Protein AF-A0A9R1W619-F1 (afdb_monomer)

Sequence (191 aa):
MYRKKDSLFPQYIILECGSIHVDGKGAHNSTSDQTTNRDELKAYLGVNKIIWLPRGLFEAFIVLSNSIDVNGRNFEIIKLHIPGPILYMIDEEASRFIQVGETKPRLPGTRLVASYVNFYIVNGGISAPQFGDPKWDDEAVCVLSQAFPYPQHLGLITSKSGRDRTTPILDFHVSLPVFDELAEFCSPVTK

Mean predicted aligned error: 12.34 Å

Solvent-accessible surface area (bac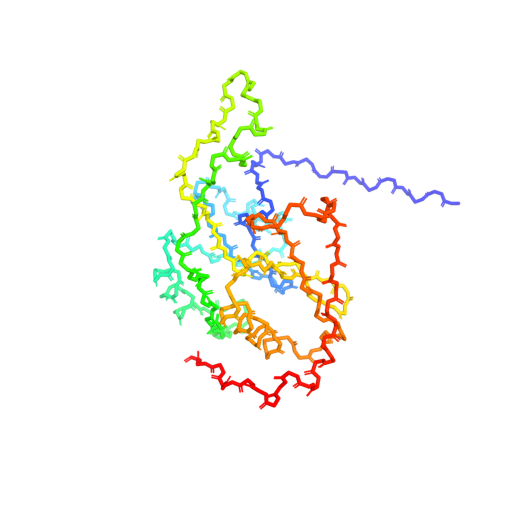kbone atoms only — not comparable to full-atom values): 12299 Å² total; per-residue (Å²): 135,83,77,75,80,78,80,80,80,88,75,91,73,92,80,59,76,90,45,53,48,69,73,88,79,25,33,33,46,33,64,62,73,89,81,60,63,65,68,60,52,25,64,72,72,65,30,84,42,77,47,76,42,56,90,54,71,67,54,29,49,52,53,46,70,74,36,60,52,82,85,71,43,71,62,83,65,81,76,76,75,63,59,66,72,88,47,55,38,45,62,80,60,26,71,70,59,79,87,56,89,90,58,85,78,66,52,56,71,40,75,52,92,69,54,55,83,72,46,46,82,48,95,50,24,38,39,30,57,38,77,88,37,70,72,50,42,53,47,49,53,41,51,52,46,68,76,46,77,77,46,77,39,51,33,42,39,54,61,83,72,77,89,74,96,83,68,68,94,83,61,73,63,60,60,68,66,56,65,79,69,50,62,80,75,43,76,81,80,72,114

Structure (mmCIF, N/CA/C/O backbone):
data_AF-A0A9R1W619-F1
#
_entry.id   AF-A0A9R1W619-F1
#
loop_
_atom_site.group_PDB
_atom_site.id
_atom_site.type_symbol
_atom_site.label_atom_id
_atom_site.label_alt_id
_atom_site.label_comp_id
_atom_site.label_asym_id
_atom_site.label_entity_id
_atom_site.label_seq_id
_atom_site.pdbx_PDB_ins_code
_atom_site.Cartn_x
_atom_site.Cartn_y
_atom_site.Cartn_z
_atom_site.occupancy
_atom_site.B_iso_or_equiv
_atom_site.auth_seq_id
_atom_site.auth_comp_id
_atom_site.auth_asym_id
_atom_site.auth_atom_id
_atom_site.pdbx_PDB_model_num
ATOM 1 N N . MET A 1 1 ? -35.612 17.967 -10.001 1.00 36.31 1 MET A N 1
ATOM 2 C CA . MET A 1 1 ? -34.977 18.371 -8.727 1.00 36.31 1 MET A CA 1
ATOM 3 C C . MET A 1 1 ? -33.470 18.249 -8.887 1.00 36.31 1 MET A C 1
ATOM 5 O O . MET A 1 1 ? -32.963 17.138 -8.891 1.00 36.31 1 MET A O 1
ATOM 9 N N . TYR A 1 2 ? -32.763 19.360 -9.097 1.00 37.78 2 TYR A N 1
ATOM 10 C CA . TYR A 1 2 ? -31.298 19.366 -9.090 1.00 37.78 2 TYR A CA 1
ATOM 11 C C . TYR A 1 2 ? -30.823 19.313 -7.637 1.00 37.78 2 TYR A C 1
ATOM 13 O O . TYR A 1 2 ? -31.205 20.162 -6.830 1.00 37.78 2 TYR A O 1
ATOM 21 N N . ARG A 1 3 ? -30.037 18.288 -7.292 1.00 43.31 3 ARG A N 1
ATOM 22 C CA . ARG A 1 3 ? -29.391 18.165 -5.982 1.00 43.31 3 ARG A CA 1
ATOM 23 C C . ARG A 1 3 ? -28.455 19.372 -5.827 1.00 43.31 3 ARG A C 1
ATOM 25 O O . ARG A 1 3 ? -27.664 19.654 -6.725 1.00 43.31 3 ARG A O 1
ATOM 32 N N . LYS A 1 4 ? -28.630 20.133 -4.744 1.00 47.75 4 LYS A N 1
ATOM 33 C CA . LYS A 1 4 ? -27.801 21.293 -4.382 1.00 47.75 4 LYS A CA 1
ATOM 34 C C . LYS A 1 4 ? -26.331 20.863 -4.488 1.00 47.75 4 LYS A C 1
ATOM 36 O O . LYS A 1 4 ? -25.983 19.829 -3.933 1.00 47.75 4 LYS A O 1
ATOM 41 N N . LYS A 1 5 ? -25.518 21.603 -5.247 1.00 49.62 5 LYS A N 1
ATOM 42 C CA . LYS A 1 5 ? -24.074 21.362 -5.389 1.00 49.62 5 LYS A CA 1
ATOM 43 C C . LYS A 1 5 ? -23.484 21.317 -3.977 1.00 49.62 5 LYS A C 1
ATOM 45 O O . LYS A 1 5 ? -23.609 22.312 -3.261 1.00 49.62 5 LYS A O 1
ATOM 50 N N . ASP A 1 6 ? -22.944 20.171 -3.573 1.00 55.34 6 ASP A N 1
ATOM 51 C CA . ASP A 1 6 ? -22.324 20.012 -2.262 1.00 55.34 6 ASP A CA 1
ATOM 52 C C . ASP A 1 6 ? -21.267 21.110 -2.078 1.00 55.34 6 ASP A C 1
ATOM 54 O O . ASP A 1 6 ? -20.495 21.422 -2.991 1.00 55.34 6 ASP A O 1
ATOM 58 N N . SER A 1 7 ? -21.299 21.772 -0.923 1.00 60.06 7 SER A N 1
ATOM 59 C CA . SER A 1 7 ? -20.328 22.795 -0.552 1.00 60.06 7 SER A CA 1
ATOM 60 C C . SER A 1 7 ? -18.934 22.174 -0.542 1.00 60.06 7 SER A C 1
ATOM 62 O O . SER A 1 7 ? -18.673 21.274 0.253 1.00 60.06 7 SER A O 1
ATOM 64 N N . LEU A 1 8 ? -18.041 22.655 -1.408 1.00 67.62 8 LEU A N 1
ATOM 65 C CA . LEU A 1 8 ? -16.618 22.353 -1.296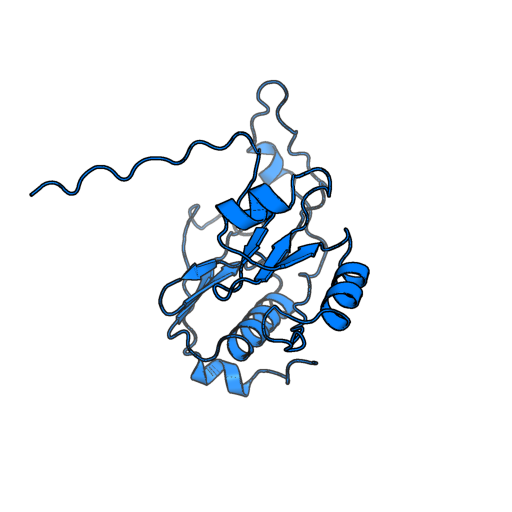 1.00 67.62 8 LEU A CA 1
ATOM 66 C C . LEU A 1 8 ? -16.132 22.896 0.049 1.00 67.62 8 LEU A C 1
ATOM 68 O O . LEU A 1 8 ? -16.303 24.082 0.335 1.00 67.62 8 LEU A O 1
ATOM 72 N N . PHE A 1 9 ? -15.552 22.034 0.875 1.00 70.12 9 PHE A N 1
ATOM 73 C CA . PHE A 1 9 ? -14.865 22.464 2.084 1.00 70.12 9 PHE A CA 1
ATOM 74 C C . PHE A 1 9 ? -13.504 23.026 1.652 1.00 70.12 9 PHE A C 1
ATOM 76 O O . PHE A 1 9 ? -12.775 22.308 0.974 1.00 70.12 9 PHE A O 1
ATOM 83 N N . PRO A 1 10 ? -13.157 24.286 1.953 1.00 66.25 10 PRO A N 1
ATOM 84 C CA . PRO A 1 10 ? -11.815 24.797 1.699 1.00 66.25 10 PRO A CA 1
ATOM 85 C C . PRO A 1 10 ? -10.833 24.258 2.751 1.00 66.25 10 PRO A C 1
ATOM 87 O O . PRO A 1 10 ? -11.149 24.255 3.941 1.00 66.25 10 PRO A O 1
ATOM 90 N N . GLN A 1 11 ? -9.638 23.835 2.327 1.00 62.72 11 GLN A N 1
ATOM 91 C CA . GLN A 1 11 ? -8.525 23.483 3.219 1.00 62.72 11 GLN A CA 1
ATOM 92 C C . GLN A 1 11 ? -7.283 24.301 2.872 1.00 62.72 11 GLN A C 1
ATOM 94 O O . GLN A 1 11 ? -6.997 24.547 1.702 1.00 62.72 11 GLN A O 1
ATOM 99 N N . TYR A 1 12 ? -6.525 24.673 3.904 1.00 69.25 12 TYR A N 1
ATOM 100 C CA . TYR A 1 12 ? -5.218 25.325 3.771 1.00 69.25 12 TYR A CA 1
ATOM 101 C C . TYR A 1 12 ? -4.046 24.343 3.932 1.00 69.25 12 TYR A C 1
ATOM 103 O O . TYR A 1 12 ? -2.893 24.720 3.727 1.00 69.25 12 TYR A O 1
ATOM 111 N N . ILE A 1 13 ? -4.332 23.080 4.272 1.00 66.44 13 ILE A N 1
ATOM 112 C CA . ILE A 1 13 ? -3.330 22.018 4.365 1.00 66.44 13 ILE A CA 1
ATOM 113 C C . ILE A 1 13 ? -3.110 21.412 2.977 1.00 66.44 13 ILE A C 1
ATOM 115 O O . ILE A 1 13 ? -4.052 20.953 2.334 1.00 66.44 13 ILE A O 1
ATOM 119 N N . ILE A 1 14 ? -1.851 21.361 2.541 1.00 67.62 14 ILE A N 1
ATOM 120 C CA . ILE A 1 14 ? -1.447 20.583 1.367 1.00 67.62 14 ILE A CA 1
ATOM 121 C C . ILE A 1 14 ? -1.408 19.104 1.774 1.00 67.62 14 ILE A C 1
ATOM 123 O O . ILE A 1 14 ? -0.589 18.711 2.606 1.00 67.62 14 ILE A O 1
ATOM 127 N N . LEU A 1 15 ? -2.299 18.292 1.205 1.00 62.94 15 LEU A N 1
ATOM 128 C CA . LEU A 1 15 ? -2.386 16.848 1.434 1.00 62.94 15 LEU A CA 1
ATOM 129 C C . LEU A 1 15 ? -2.602 16.127 0.107 1.00 62.94 15 LEU A C 1
ATOM 131 O O . LEU A 1 15 ? -3.398 16.564 -0.718 1.00 62.94 15 LEU A O 1
ATOM 135 N N . GLU A 1 16 ? -1.931 14.990 -0.054 1.00 69.81 16 GLU A N 1
ATOM 136 C CA . GLU A 1 16 ? -2.079 14.101 -1.205 1.00 69.81 16 GLU A CA 1
ATOM 137 C C . GLU A 1 16 ? -2.738 12.800 -0.748 1.00 69.81 16 GLU A C 1
ATOM 139 O O . GLU A 1 16 ? -2.364 12.240 0.282 1.00 69.81 16 GLU A O 1
ATOM 144 N N . CYS A 1 17 ? -3.682 12.263 -1.522 1.00 60.50 17 CYS A N 1
ATOM 145 C CA . CYS A 1 17 ? -4.391 11.033 -1.143 1.00 60.50 17 CYS A CA 1
ATOM 146 C C . CYS A 1 17 ? -3.449 9.832 -0.935 1.00 60.50 17 CYS A C 1
ATOM 148 O O . CYS A 1 17 ? -3.774 8.923 -0.181 1.00 60.50 17 CYS A O 1
ATOM 150 N N . GLY A 1 18 ? -2.273 9.829 -1.573 1.00 67.00 18 GLY A N 1
ATOM 151 C CA . GLY A 1 18 ? -1.279 8.760 -1.443 1.00 67.00 18 GLY A CA 1
ATOM 152 C C . GLY A 1 18 ? -0.477 8.763 -0.135 1.00 67.00 18 GLY A C 1
ATOM 153 O O . GLY A 1 18 ? 0.223 7.790 0.130 1.00 67.00 18 GLY A O 1
ATOM 154 N N . SER A 1 19 ? -0.545 9.821 0.684 1.00 69.38 19 SER A N 1
ATOM 155 C CA . SER A 1 19 ? 0.168 9.888 1.972 1.00 69.38 19 SER A CA 1
ATOM 156 C C . SER A 1 19 ? -0.687 9.463 3.171 1.00 69.38 19 SER A C 1
ATOM 158 O O . SER A 1 19 ? -0.188 9.451 4.300 1.00 69.38 19 SER A O 1
ATOM 160 N N . ILE A 1 20 ? -1.958 9.112 2.932 1.00 76.31 20 ILE A N 1
ATOM 161 C CA . ILE A 1 20 ? -2.983 8.876 3.950 1.00 76.31 20 ILE A CA 1
ATOM 162 C C . ILE A 1 20 ? -3.734 7.570 3.662 1.00 76.31 20 ILE A C 1
ATOM 164 O O . ILE A 1 20 ? -4.205 7.339 2.555 1.00 76.31 20 ILE A O 1
ATOM 168 N N . HIS A 1 21 ? -3.931 6.748 4.695 1.00 82.81 21 HIS A N 1
ATOM 169 C CA . HIS A 1 21 ? -4.892 5.642 4.679 1.00 82.81 21 HIS A CA 1
ATOM 170 C C . HIS A 1 21 ? -5.841 5.728 5.883 1.00 82.81 21 HIS A C 1
ATOM 172 O O . HIS A 1 21 ? -5.410 6.083 6.983 1.00 82.81 21 HIS A O 1
ATOM 178 N N . VAL A 1 22 ? -7.125 5.414 5.692 1.00 81.00 22 VAL A N 1
ATOM 179 C CA . VAL A 1 22 ? -8.157 5.430 6.745 1.00 81.00 22 VAL A CA 1
ATOM 180 C C . VAL A 1 22 ? -8.901 4.101 6.787 1.00 81.00 22 VAL A C 1
ATOM 182 O O . VAL A 1 22 ? -9.194 3.518 5.748 1.00 81.00 22 VAL A O 1
ATOM 185 N N . ASP A 1 23 ? -9.237 3.638 7.989 1.00 81.38 23 ASP A N 1
ATOM 186 C CA . ASP A 1 23 ? -9.934 2.361 8.200 1.00 81.38 23 ASP A CA 1
ATOM 187 C C . ASP A 1 23 ? -11.472 2.464 8.109 1.00 81.38 23 ASP A C 1
ATOM 189 O O . ASP A 1 23 ? -12.178 1.465 8.256 1.00 81.38 23 ASP A O 1
ATOM 193 N N . GLY A 1 24 ? -12.003 3.680 7.931 1.00 75.88 24 GLY A N 1
ATOM 194 C CA . GLY A 1 24 ? -13.443 3.966 7.929 1.00 75.88 24 GLY A CA 1
ATOM 195 C C . GLY A 1 24 ? -14.130 3.827 9.296 1.00 75.88 24 GLY A C 1
ATOM 196 O O . GLY A 1 24 ? -15.350 3.946 9.379 1.00 75.88 24 GLY A O 1
ATOM 197 N N . LYS A 1 25 ? -13.374 3.581 10.373 1.00 72.00 25 LYS A N 1
ATOM 198 C CA . LYS A 1 25 ? -13.852 3.440 11.761 1.00 72.00 25 LYS A CA 1
ATOM 199 C C . LYS A 1 25 ? -13.242 4.474 12.708 1.00 72.00 25 LYS A C 1
ATOM 201 O O . LYS A 1 25 ? -13.530 4.454 13.902 1.00 72.00 25 LYS A O 1
ATOM 206 N N . GLY A 1 26 ? -12.434 5.391 12.180 1.00 59.81 26 GLY A N 1
ATOM 207 C CA . GLY A 1 26 ? -11.876 6.526 12.907 1.00 59.81 26 GLY A CA 1
ATOM 208 C C . GLY A 1 26 ? -10.380 6.415 13.209 1.00 59.81 26 GLY A C 1
ATOM 209 O O . GLY A 1 26 ? -9.878 7.248 13.971 1.00 59.81 26 GLY A O 1
ATOM 210 N N . ALA A 1 27 ? -9.673 5.430 12.642 1.00 57.75 27 ALA A N 1
ATOM 211 C CA . ALA A 1 27 ? -8.219 5.328 12.690 1.00 57.75 27 ALA A CA 1
ATOM 212 C C . ALA A 1 27 ? -7.581 5.659 11.333 1.00 57.75 27 ALA A C 1
ATOM 214 O O . ALA A 1 27 ? -8.108 5.360 10.259 1.00 57.75 27 ALA A O 1
ATOM 215 N N . HIS A 1 28 ? -6.414 6.290 11.408 1.00 64.56 28 HIS A N 1
ATOM 216 C CA . HIS A 1 28 ? -5.699 6.835 10.266 1.00 64.56 28 HIS A CA 1
ATOM 217 C C . HIS A 1 28 ? -4.207 6.488 10.340 1.00 64.56 28 HIS A C 1
ATOM 219 O O . HIS A 1 28 ? -3.599 6.675 11.391 1.00 64.56 28 HIS A O 1
ATOM 225 N N . ASN A 1 29 ? -3.620 6.041 9.227 1.00 59.25 29 ASN A N 1
ATOM 226 C CA . ASN A 1 29 ? -2.177 5.873 9.054 1.00 59.25 29 ASN A CA 1
ATOM 227 C C . ASN A 1 29 ? -1.649 6.963 8.107 1.00 59.25 29 ASN A C 1
ATOM 229 O O . ASN A 1 29 ? -2.170 7.102 6.998 1.00 59.25 29 ASN A O 1
ATOM 233 N N . SER A 1 30 ? -0.622 7.713 8.520 1.00 61.53 30 SER A N 1
ATOM 234 C CA . SER A 1 30 ? 0.030 8.737 7.685 1.00 61.53 30 SER A CA 1
ATOM 235 C C . SER A 1 30 ? 1.546 8.594 7.682 1.00 61.53 30 SER A C 1
ATOM 237 O O . SER A 1 30 ? 2.150 8.313 8.720 1.00 61.53 30 SER A O 1
ATOM 239 N N . THR A 1 31 ? 2.153 8.842 6.522 1.00 56.66 31 THR A N 1
ATOM 240 C CA . THR A 1 31 ? 3.606 9.012 6.351 1.00 56.66 31 THR A CA 1
ATOM 241 C C . THR A 1 31 ? 4.001 10.480 6.148 1.00 56.66 31 THR A C 1
ATOM 243 O O . THR A 1 31 ? 5.158 10.750 5.824 1.00 56.66 31 THR A O 1
ATOM 246 N N . SER A 1 32 ? 3.059 11.429 6.245 1.00 55.84 32 SER A N 1
ATOM 247 C CA . SER A 1 32 ? 3.357 12.854 6.056 1.00 55.84 32 SER A CA 1
ATOM 248 C C . SER A 1 32 ? 4.226 13.401 7.193 1.00 55.84 32 SER A C 1
ATOM 250 O O . SER A 1 32 ? 4.285 12.829 8.284 1.00 55.84 32 SER A O 1
ATOM 252 N N . ASP A 1 33 ? 4.931 14.505 6.936 1.00 52.00 33 ASP A N 1
ATOM 253 C CA . ASP A 1 33 ? 5.725 15.167 7.969 1.00 52.00 33 ASP A CA 1
ATOM 254 C C . ASP A 1 33 ? 4.841 15.519 9.174 1.00 52.00 33 ASP A C 1
ATOM 256 O O . ASP A 1 33 ? 3.706 15.980 9.036 1.00 52.00 33 ASP A O 1
ATOM 260 N N . GLN A 1 34 ? 5.384 15.328 10.379 1.00 53.28 34 GLN A N 1
ATOM 261 C CA . GLN A 1 34 ? 4.697 15.577 11.655 1.00 53.28 34 GLN A CA 1
ATOM 262 C C . GLN A 1 34 ? 4.348 17.063 11.892 1.00 53.28 34 GLN A C 1
ATOM 264 O O . GLN A 1 34 ? 3.879 17.423 12.970 1.00 53.28 34 GLN A O 1
ATOM 269 N N . THR A 1 35 ? 4.609 17.930 10.912 1.00 52.12 35 THR A N 1
ATOM 270 C CA . THR A 1 35 ? 4.364 19.375 10.934 1.00 52.12 35 THR A CA 1
ATOM 271 C C . THR A 1 35 ? 2.909 19.738 10.638 1.00 52.12 35 THR A C 1
ATOM 273 O O . THR A 1 35 ? 2.501 20.866 10.911 1.00 52.12 35 THR A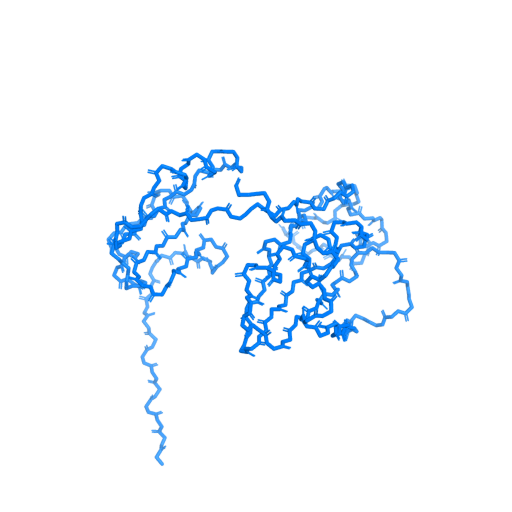 O 1
ATOM 276 N N . THR A 1 36 ? 2.102 18.808 10.116 1.00 65.06 36 THR A N 1
ATOM 277 C CA . THR A 1 36 ? 0.661 19.017 9.920 1.00 65.06 36 THR A CA 1
ATOM 278 C C . THR A 1 36 ? -0.069 19.106 11.265 1.00 65.06 36 THR A C 1
ATOM 280 O O . THR A 1 36 ? 0.127 18.268 12.148 1.00 65.06 36 THR A O 1
ATOM 283 N N . ASN A 1 37 ? -0.955 20.097 11.415 1.00 74.00 37 ASN A N 1
ATOM 284 C CA . ASN A 1 37 ? -1.790 20.245 12.605 1.00 74.00 37 ASN A CA 1
ATOM 285 C C . ASN A 1 37 ? -2.692 19.008 12.787 1.00 74.00 37 ASN A C 1
ATOM 287 O O . ASN A 1 37 ? -3.607 18.761 11.999 1.00 74.00 37 ASN A O 1
ATOM 291 N N . ARG A 1 38 ? -2.418 18.217 13.832 1.00 76.19 38 ARG A N 1
ATOM 292 C CA . ARG A 1 38 ? -3.106 16.943 14.091 1.00 76.19 38 ARG A CA 1
ATOM 293 C C . ARG A 1 38 ? -4.604 17.113 14.300 1.00 76.19 38 ARG A C 1
ATOM 295 O O . ARG A 1 38 ? -5.361 16.260 13.847 1.00 76.19 38 ARG A O 1
ATOM 302 N N . ASP A 1 39 ? -5.024 18.166 14.990 1.00 79.06 39 ASP A N 1
ATOM 303 C CA . ASP A 1 39 ? -6.430 18.345 15.357 1.00 79.06 39 ASP A CA 1
ATOM 304 C C . ASP A 1 39 ? -7.267 18.771 14.150 1.00 79.06 39 ASP A C 1
ATOM 306 O O . ASP A 1 39 ? -8.379 18.282 13.957 1.00 79.06 39 ASP A O 1
ATOM 310 N N . GLU A 1 40 ? -6.689 19.593 13.275 1.00 80.31 40 GLU A N 1
ATOM 311 C CA . GLU A 1 40 ? -7.309 19.980 12.008 1.00 80.31 40 GLU A CA 1
ATOM 312 C C . GLU A 1 40 ? -7.448 18.777 11.062 1.00 80.31 40 GLU A C 1
ATOM 314 O O . GLU A 1 40 ? -8.518 18.556 10.496 1.00 80.31 40 GLU A O 1
ATOM 319 N N . LEU A 1 41 ? -6.411 17.934 10.960 1.00 80.75 41 LEU A N 1
ATOM 320 C CA . LEU A 1 41 ? -6.456 16.718 10.141 1.00 80.75 41 LEU A CA 1
ATOM 321 C C . LEU A 1 41 ? -7.492 15.708 10.657 1.00 80.75 41 LEU A C 1
ATOM 323 O O . LEU A 1 41 ? -8.222 15.107 9.869 1.00 80.75 41 LEU A O 1
ATOM 327 N N . LYS A 1 42 ? -7.594 15.547 11.981 1.00 82.81 42 LYS A N 1
ATOM 328 C CA . LYS A 1 42 ? -8.624 14.713 12.615 1.00 82.81 42 LYS A CA 1
ATOM 329 C C . LYS A 1 42 ? -10.030 15.205 12.304 1.00 82.81 42 LYS A C 1
ATOM 331 O O . LYS A 1 42 ? -10.871 14.404 11.906 1.00 82.81 42 LYS A O 1
ATOM 336 N N . ALA A 1 43 ? -10.269 16.506 12.467 1.00 83.50 43 ALA A N 1
ATOM 337 C CA . ALA A 1 43 ? -11.562 17.115 12.184 1.00 83.50 43 ALA A CA 1
ATOM 338 C C . ALA A 1 43 ? -11.941 16.964 10.706 1.00 83.50 43 ALA A C 1
ATOM 340 O O . ALA A 1 43 ? -13.084 16.634 10.400 1.00 83.50 43 ALA A O 1
ATOM 341 N N . TYR A 1 44 ? -10.976 17.147 9.802 1.00 82.06 44 TYR A N 1
ATOM 342 C CA . TYR A 1 44 ? -11.215 17.053 8.369 1.00 82.06 44 TYR A CA 1
ATOM 343 C C . TYR A 1 44 ? -11.520 15.626 7.898 1.00 82.06 44 TYR A C 1
ATOM 345 O O . TYR A 1 44 ? -12.465 15.412 7.143 1.00 82.06 44 TYR A O 1
ATOM 353 N N . LEU A 1 45 ? -10.750 14.640 8.366 1.00 82.88 45 LEU A N 1
ATOM 354 C CA . LEU A 1 45 ? -10.942 13.233 7.997 1.00 82.88 45 LEU A CA 1
ATOM 355 C C . LEU A 1 45 ? -12.033 12.532 8.826 1.00 82.88 45 LEU A C 1
ATOM 357 O O . LEU A 1 45 ? -12.390 11.396 8.520 1.00 82.88 45 LEU A O 1
ATOM 361 N N . GLY A 1 46 ? -12.537 13.171 9.886 1.00 84.44 46 GLY A N 1
ATOM 362 C CA . GLY A 1 46 ? -13.487 12.564 10.821 1.00 84.44 46 GLY A CA 1
ATOM 363 C C . GLY A 1 46 ? -12.886 11.404 11.621 1.00 84.44 46 GLY A C 1
ATOM 364 O O . GLY A 1 46 ? -13.570 10.419 11.892 1.00 84.44 46 GLY A O 1
ATOM 365 N N . VAL A 1 47 ? -11.599 11.488 11.974 1.00 84.69 47 VAL A N 1
ATOM 366 C CA . VAL A 1 47 ? -10.862 10.419 12.670 1.00 84.69 47 VAL A CA 1
ATOM 367 C C . VAL A 1 47 ? -10.472 10.836 14.084 1.00 84.69 47 VAL A C 1
ATOM 369 O O . VAL A 1 47 ? -10.102 11.976 14.343 1.00 84.69 47 VAL A O 1
ATOM 372 N N . ASN A 1 48 ? -10.495 9.887 15.018 1.00 83.88 48 ASN A N 1
ATOM 373 C CA . ASN A 1 48 ? -10.193 10.147 16.429 1.00 83.88 48 ASN A CA 1
ATOM 374 C C . ASN A 1 48 ? -8.709 9.924 16.751 1.00 83.88 48 ASN A C 1
ATOM 376 O O . ASN A 1 48 ? -8.149 10.547 17.665 1.00 83.88 48 ASN A O 1
ATOM 380 N N . LYS A 1 49 ? -8.042 9.058 15.979 1.00 83.81 49 LYS A N 1
ATOM 381 C CA . LYS A 1 49 ? -6.650 8.662 16.198 1.00 83.81 49 LYS A CA 1
ATOM 382 C C . LYS A 1 49 ? -5.870 8.628 14.893 1.00 83.81 49 LYS A C 1
ATOM 384 O O . LYS A 1 49 ? -6.356 8.144 13.877 1.00 83.81 49 LYS A O 1
ATOM 389 N N . ILE A 1 50 ? -4.633 9.109 14.971 1.00 84.75 50 ILE A N 1
ATOM 390 C CA . ILE A 1 50 ? -3.666 9.077 13.877 1.00 84.75 50 ILE A CA 1
ATOM 391 C C . ILE A 1 50 ? -2.438 8.305 14.354 1.00 84.75 50 ILE A C 1
ATOM 393 O O . ILE A 1 50 ? -1.874 8.632 15.403 1.00 84.75 50 ILE A O 1
ATOM 397 N N . ILE A 1 51 ? -2.039 7.301 13.584 1.00 85.69 51 ILE A N 1
ATOM 398 C CA . ILE A 1 51 ? -0.808 6.534 13.730 1.00 85.69 51 ILE A CA 1
ATOM 399 C C . ILE A 1 51 ? 0.165 7.053 12.675 1.00 85.69 51 ILE A C 1
ATOM 401 O O . ILE A 1 51 ? -0.100 7.017 11.474 1.00 85.69 51 ILE A O 1
ATOM 405 N N . TRP A 1 52 ? 1.289 7.578 13.143 1.00 85.06 52 TRP A N 1
ATOM 406 C CA . TRP A 1 52 ? 2.316 8.157 12.287 1.00 85.06 52 TRP A CA 1
ATOM 407 C C . TRP A 1 52 ? 3.365 7.104 11.992 1.00 85.06 52 TRP A C 1
ATOM 409 O O . TRP A 1 52 ? 4.028 6.621 12.911 1.00 85.06 52 TRP A O 1
ATOM 419 N N . LEU A 1 53 ? 3.501 6.745 10.720 1.00 83.50 53 LEU A N 1
ATOM 420 C CA . LEU A 1 53 ? 4.480 5.762 10.300 1.00 83.50 53 LEU A CA 1
ATOM 421 C C . LEU A 1 53 ? 5.821 6.453 10.028 1.00 83.50 53 LEU A C 1
ATOM 423 O O . LEU A 1 53 ? 5.871 7.430 9.277 1.00 83.50 53 LEU A O 1
ATOM 427 N N . PRO A 1 54 ? 6.917 5.965 10.629 1.00 81.62 54 PRO A N 1
ATOM 428 C CA . PRO A 1 54 ? 8.251 6.420 10.281 1.00 81.62 54 PRO A CA 1
ATOM 429 C C . PRO A 1 54 ? 8.587 6.020 8.840 1.00 81.62 54 PRO A C 1
ATOM 431 O O . PRO A 1 54 ? 7.974 5.131 8.246 1.00 81.62 54 PRO A O 1
ATOM 434 N N . ARG A 1 55 ? 9.604 6.674 8.274 1.00 78.62 55 ARG A N 1
ATOM 435 C CA . ARG A 1 55 ? 10.169 6.245 6.992 1.00 78.62 55 ARG A CA 1
ATOM 436 C C . ARG A 1 55 ? 10.909 4.924 7.194 1.00 78.62 55 ARG A C 1
ATOM 438 O O . ARG A 1 55 ? 11.759 4.849 8.073 1.00 78.62 55 ARG A O 1
ATOM 445 N N . GLY A 1 56 ? 10.621 3.945 6.340 1.00 75.69 56 GLY A N 1
ATOM 446 C CA . GLY A 1 56 ? 11.234 2.616 6.388 1.00 75.69 56 GLY A CA 1
ATOM 447 C C . GLY A 1 56 ? 10.229 1.524 6.755 1.00 75.69 56 GLY A C 1
ATOM 448 O O . GLY A 1 56 ? 9.338 1.718 7.578 1.00 75.69 56 GLY A O 1
ATOM 449 N N . LEU A 1 57 ? 10.345 0.369 6.095 1.00 77.50 57 LEU A N 1
ATOM 450 C CA . LEU A 1 57 ? 9.406 -0.746 6.272 1.00 77.50 57 LEU A CA 1
ATOM 451 C C . LEU A 1 57 ? 9.541 -1.409 7.645 1.00 77.50 57 LEU A C 1
ATOM 453 O O . LEU A 1 57 ? 8.542 -1.819 8.228 1.00 77.50 57 LEU A O 1
ATOM 457 N N . PHE A 1 58 ? 10.765 -1.508 8.162 1.00 81.44 58 PHE A N 1
ATOM 458 C CA . PHE A 1 58 ? 11.034 -2.165 9.437 1.00 81.44 58 PHE A CA 1
ATOM 459 C C . PHE A 1 58 ? 10.512 -1.335 10.614 1.00 81.44 58 PHE A C 1
ATOM 461 O O . PHE A 1 58 ? 9.833 -1.842 11.502 1.00 81.44 58 PHE A O 1
ATOM 468 N N . GLU A 1 59 ? 10.759 -0.033 10.585 1.00 84.25 59 GLU A N 1
ATOM 469 C CA . GLU A 1 59 ? 10.284 0.906 11.589 1.00 84.25 59 GLU A CA 1
ATOM 470 C C . GLU A 1 59 ? 8.756 1.019 11.545 1.00 84.25 59 GLU A C 1
ATOM 472 O O . GLU A 1 59 ? 8.108 1.021 12.593 1.00 84.25 59 GLU A O 1
ATOM 477 N N . ALA A 1 60 ? 8.161 1.044 10.345 1.00 83.69 60 ALA A N 1
ATOM 478 C CA . ALA A 1 60 ? 6.710 1.004 10.187 1.00 83.69 60 ALA A CA 1
ATOM 479 C C . ALA A 1 60 ? 6.112 -0.287 10.768 1.00 83.69 60 ALA A C 1
ATOM 481 O O . ALA A 1 60 ? 5.109 -0.224 11.479 1.00 83.69 60 ALA A O 1
ATOM 482 N N . PHE A 1 61 ? 6.753 -1.438 10.539 1.00 86.62 61 PHE A N 1
ATOM 483 C CA . PHE A 1 61 ? 6.344 -2.712 11.129 1.00 86.62 61 PHE A CA 1
ATOM 484 C C . PHE A 1 61 ? 6.361 -2.662 12.662 1.00 86.62 61 PHE A C 1
ATOM 486 O O . PHE A 1 61 ? 5.387 -3.071 13.294 1.00 86.62 61 PHE A O 1
ATOM 493 N N . ILE A 1 62 ? 7.419 -2.115 13.269 1.00 88.12 62 ILE A N 1
ATOM 494 C CA . ILE A 1 62 ? 7.516 -1.958 14.729 1.00 88.12 62 ILE A CA 1
ATOM 495 C C . ILE A 1 62 ? 6.389 -1.071 15.258 1.00 88.12 62 ILE A C 1
ATOM 497 O O . ILE A 1 62 ? 5.739 -1.427 16.243 1.00 88.12 62 ILE A O 1
ATOM 501 N N . VAL A 1 63 ? 6.148 0.077 14.623 1.00 88.81 63 VAL A N 1
ATOM 502 C CA . VAL A 1 63 ? 5.101 1.006 15.063 1.00 88.81 63 VAL A CA 1
ATOM 503 C C . VAL A 1 63 ? 3.728 0.355 14.970 1.00 88.81 63 VAL A C 1
ATOM 505 O O . VAL A 1 63 ? 2.977 0.420 15.939 1.00 88.81 63 VAL A O 1
ATOM 508 N N . LEU A 1 64 ? 3.410 -0.313 13.859 1.00 88.25 64 LEU A N 1
ATOM 509 C CA . LEU A 1 64 ? 2.129 -1.001 13.691 1.00 88.25 64 LEU A CA 1
ATOM 510 C C . LEU A 1 64 ? 1.960 -2.154 14.686 1.00 88.25 64 LEU A C 1
ATOM 512 O O . LEU A 1 64 ? 0.897 -2.272 15.287 1.00 88.25 64 LEU A O 1
ATOM 516 N N . SER A 1 65 ? 3.012 -2.943 14.924 1.00 90.00 65 SER A N 1
ATOM 517 C CA . SER A 1 65 ? 2.967 -4.102 15.832 1.00 90.00 65 SER A CA 1
ATOM 518 C C . SER A 1 65 ? 2.705 -3.704 17.284 1.00 90.00 65 SER A C 1
ATOM 520 O O . SER A 1 65 ? 2.109 -4.465 18.038 1.00 90.00 65 SER A O 1
ATOM 522 N N . ASN A 1 66 ? 3.153 -2.509 17.679 1.00 91.31 66 ASN A N 1
ATOM 523 C CA . ASN A 1 66 ? 2.977 -1.974 19.031 1.00 91.31 66 ASN A CA 1
ATOM 524 C C . ASN A 1 66 ? 1.808 -0.983 19.139 1.00 91.31 66 ASN A C 1
ATOM 526 O O . ASN A 1 66 ? 1.590 -0.394 20.198 1.00 91.31 66 ASN A O 1
ATOM 530 N N . SER A 1 67 ? 1.071 -0.760 18.049 1.00 89.38 67 SER A N 1
ATOM 531 C CA . SER A 1 67 ? -0.064 0.156 18.027 1.00 89.38 67 SER A CA 1
ATOM 532 C C . SER A 1 67 ? -1.381 -0.591 18.197 1.00 89.38 67 SER A C 1
ATOM 534 O O . SER A 1 67 ? -1.558 -1.717 17.745 1.00 89.38 67 SER A O 1
ATOM 536 N N . ILE A 1 68 ? -2.342 0.101 18.798 1.00 89.00 68 ILE A N 1
ATOM 537 C CA . ILE A 1 68 ? -3.743 -0.322 18.870 1.00 89.00 68 ILE A CA 1
ATOM 538 C C . ILE A 1 68 ? -4.608 0.641 18.064 1.00 89.00 68 ILE A C 1
ATOM 540 O O . ILE A 1 68 ? -4.299 1.837 17.988 1.00 89.00 68 ILE A O 1
ATOM 544 N N . ASP A 1 69 ? -5.698 0.157 17.485 1.00 86.31 69 ASP A N 1
ATOM 545 C CA . ASP A 1 69 ? -6.669 1.006 16.798 1.00 86.31 69 ASP A CA 1
ATOM 546 C C . ASP A 1 69 ? -7.518 1.834 17.791 1.00 86.31 69 ASP A C 1
ATOM 548 O O . ASP A 1 69 ? -7.261 1.871 19.000 1.00 86.31 69 ASP A O 1
ATOM 552 N N . VAL A 1 70 ? -8.521 2.557 17.283 1.00 86.56 70 VAL A N 1
ATOM 553 C CA . VAL A 1 70 ? -9.456 3.334 18.121 1.00 86.56 70 VAL A CA 1
ATOM 554 C C . VAL A 1 70 ? -10.364 2.471 18.997 1.00 86.56 70 VAL A C 1
ATOM 556 O O . VAL A 1 70 ? -10.855 2.951 20.012 1.00 86.56 70 VAL A O 1
ATOM 559 N N . ASN A 1 71 ? -10.566 1.208 18.627 1.00 87.00 71 ASN A N 1
ATOM 560 C CA . ASN A 1 71 ? -11.413 0.249 19.328 1.00 87.00 71 ASN A CA 1
ATOM 561 C C . ASN A 1 71 ? -10.606 -0.657 20.277 1.00 87.00 71 ASN A C 1
ATOM 563 O O . ASN A 1 71 ? -11.154 -1.614 20.819 1.00 87.00 71 ASN A O 1
ATOM 567 N N . GLY A 1 72 ? -9.310 -0.386 20.467 1.00 88.62 72 GLY A N 1
ATOM 568 C CA . GLY A 1 72 ? -8.423 -1.168 21.330 1.00 88.62 72 GLY A CA 1
ATOM 569 C C . GLY A 1 72 ? -7.956 -2.502 20.736 1.00 88.62 72 GLY A C 1
ATOM 570 O O . GLY A 1 72 ? -7.456 -3.348 21.471 1.00 88.62 72 GLY A O 1
ATOM 571 N N . ARG A 1 73 ? -8.112 -2.717 19.426 1.00 88.75 73 ARG A N 1
ATOM 572 C CA . ARG A 1 73 ? -7.662 -3.927 18.722 1.00 88.75 73 ARG A CA 1
ATOM 573 C C . ARG A 1 73 ? -6.215 -3.766 18.257 1.00 88.75 73 ARG A C 1
ATOM 575 O O . ARG A 1 73 ? -5.821 -2.679 17.835 1.00 88.75 73 ARG A O 1
ATOM 582 N N . ASN A 1 74 ? -5.446 -4.852 18.286 1.00 89.12 74 ASN A N 1
ATOM 583 C CA . ASN A 1 74 ? -4.122 -4.900 17.659 1.00 89.12 74 ASN A CA 1
ATOM 584 C C . ASN A 1 74 ? -4.254 -4.984 16.133 1.00 89.12 74 ASN A C 1
ATOM 586 O O . ASN A 1 74 ? -5.236 -5.528 15.621 1.00 89.12 74 ASN A O 1
ATOM 590 N N . PHE A 1 75 ? -3.254 -4.474 15.414 1.00 86.38 75 PHE A N 1
ATOM 591 C CA . PHE A 1 75 ? -3.184 -4.622 13.963 1.00 86.38 75 PHE A CA 1
ATOM 592 C C . PHE A 1 75 ? -2.770 -6.043 13.579 1.00 86.38 75 PHE A C 1
ATOM 594 O O . PHE A 1 75 ? -1.774 -6.564 14.076 1.00 86.38 75 PHE A O 1
ATOM 601 N N . GLU A 1 76 ? -3.507 -6.645 12.648 1.00 87.12 76 GLU A N 1
ATOM 602 C CA . GLU A 1 76 ? -3.011 -7.786 11.881 1.00 87.12 76 GLU A CA 1
ATOM 603 C C . GLU A 1 76 ? -2.145 -7.246 10.741 1.00 87.12 76 GLU A C 1
ATOM 605 O O . GLU A 1 76 ? -2.613 -6.461 9.914 1.00 87.12 76 GLU A O 1
ATOM 610 N N . ILE A 1 77 ? -0.866 -7.622 10.725 1.00 88.06 77 ILE A N 1
ATOM 611 C CA . ILE A 1 77 ? 0.094 -7.122 9.742 1.00 88.06 77 ILE A CA 1
ATOM 612 C C . ILE A 1 77 ? 0.342 -8.210 8.710 1.00 88.06 77 ILE A C 1
ATOM 614 O O . ILE A 1 77 ? 1.048 -9.181 8.965 1.00 88.06 77 ILE A O 1
ATOM 618 N N . ILE A 1 78 ? -0.219 -8.017 7.522 1.00 87.94 78 ILE A N 1
ATOM 619 C CA . ILE A 1 78 ? 0.002 -8.899 6.380 1.00 87.94 78 ILE A CA 1
ATOM 620 C C . ILE A 1 78 ? 1.210 -8.379 5.605 1.00 87.94 78 ILE A C 1
ATOM 622 O O . ILE A 1 78 ? 1.238 -7.228 5.165 1.00 87.94 78 ILE A O 1
ATOM 626 N N . LYS A 1 79 ? 2.231 -9.223 5.458 1.00 87.06 79 LYS A N 1
ATOM 627 C CA . LYS A 1 79 ? 3.444 -8.884 4.711 1.00 87.06 79 LYS A CA 1
ATOM 628 C C . LYS A 1 79 ? 3.206 -9.124 3.227 1.00 87.06 79 LYS A C 1
ATOM 630 O O . LYS A 1 79 ? 2.772 -10.201 2.836 1.00 87.06 79 LYS A O 1
ATOM 635 N N . LEU A 1 80 ? 3.540 -8.129 2.414 1.00 86.31 80 LEU A N 1
ATOM 636 C CA . LEU A 1 80 ? 3.501 -8.218 0.960 1.00 86.31 80 LEU A CA 1
ATOM 637 C C . LEU A 1 80 ? 4.913 -7.975 0.433 1.00 86.31 80 LEU A C 1
ATOM 639 O O . LEU A 1 80 ? 5.508 -6.928 0.707 1.00 86.31 80 LEU A O 1
ATOM 643 N N . HIS A 1 81 ? 5.478 -8.966 -0.254 1.00 85.25 81 HIS A N 1
ATOM 644 C CA . HIS A 1 81 ? 6.863 -8.901 -0.706 1.00 85.25 81 HIS A CA 1
ATOM 645 C C . HIS A 1 81 ? 7.032 -7.834 -1.795 1.00 85.25 81 HIS A C 1
ATOM 647 O O . HIS A 1 81 ? 6.127 -7.590 -2.579 1.00 85.25 81 HIS A O 1
ATOM 653 N N . ILE A 1 82 ? 8.190 -7.179 -1.864 1.00 84.88 82 ILE A N 1
ATOM 654 C CA . ILE A 1 82 ? 8.506 -6.250 -2.964 1.00 84.88 82 ILE A CA 1
ATOM 655 C C . ILE A 1 82 ? 8.880 -7.085 -4.197 1.00 84.88 82 ILE A C 1
ATOM 657 O O . ILE A 1 82 ? 9.563 -8.096 -4.030 1.00 84.88 82 ILE A O 1
ATOM 661 N N . PRO A 1 83 ? 8.499 -6.699 -5.427 1.00 81.38 83 PRO A N 1
ATOM 662 C CA . PRO A 1 83 ? 8.978 -7.399 -6.614 1.00 81.38 83 PRO A CA 1
ATOM 663 C C . PRO A 1 83 ? 10.508 -7.504 -6.616 1.00 81.38 83 PRO A C 1
ATOM 665 O O . PRO A 1 83 ? 11.230 -6.543 -6.326 1.00 81.38 83 PRO A O 1
ATOM 668 N N . GLY A 1 84 ? 10.997 -8.698 -6.930 1.00 71.81 84 GLY A N 1
ATOM 669 C CA . GLY A 1 84 ? 12.363 -8.874 -7.400 1.00 71.81 84 GLY A CA 1
ATOM 670 C C . GLY A 1 84 ? 12.459 -8.535 -8.891 1.00 71.81 84 GLY A C 1
ATOM 671 O O . GLY A 1 84 ? 11.491 -8.074 -9.496 1.00 71.81 84 GLY A O 1
ATOM 672 N N . PRO A 1 85 ? 13.637 -8.762 -9.496 1.00 74.12 85 PRO A N 1
ATOM 673 C CA . PRO A 1 85 ? 14.809 -7.899 -9.292 1.00 74.12 85 PRO A CA 1
ATOM 674 C C . PRO A 1 85 ? 14.454 -6.401 -9.229 1.00 74.12 85 PRO A C 1
ATOM 676 O O . PRO A 1 85 ? 13.411 -5.961 -9.699 1.00 74.12 85 PRO A O 1
ATOM 679 N N . ILE A 1 86 ? 15.352 -5.577 -8.679 1.00 73.88 86 ILE A N 1
ATOM 680 C CA . ILE A 1 86 ? 15.151 -4.122 -8.695 1.00 73.88 86 ILE A CA 1
ATOM 681 C C . ILE A 1 86 ? 14.908 -3.671 -10.140 1.00 73.88 86 ILE A C 1
ATOM 683 O O . ILE A 1 86 ? 15.746 -3.893 -11.013 1.00 73.88 86 ILE A O 1
ATOM 687 N N . LEU A 1 87 ? 13.758 -3.043 -10.377 1.00 78.56 87 LEU A N 1
ATOM 688 C CA . LEU A 1 87 ? 13.407 -2.529 -11.690 1.00 78.56 87 LEU A CA 1
ATOM 689 C C . LEU A 1 87 ? 14.145 -1.217 -11.947 1.00 78.56 87 LEU A C 1
ATOM 691 O O . LEU A 1 87 ? 14.240 -0.350 -11.072 1.00 78.56 87 LEU A O 1
ATOM 695 N N . TYR A 1 88 ? 14.638 -1.065 -13.168 1.00 83.94 88 TYR A N 1
ATOM 696 C CA . TYR A 1 88 ? 15.326 0.131 -13.630 1.00 83.94 88 TYR A CA 1
ATOM 697 C C . TYR A 1 88 ? 14.651 0.656 -14.887 1.00 83.94 88 TYR A C 1
ATOM 699 O O . TYR A 1 88 ? 14.166 -0.114 -15.713 1.00 83.94 88 TYR A O 1
ATOM 707 N N . MET A 1 89 ? 14.648 1.976 -15.031 1.00 82.69 89 MET A N 1
ATOM 708 C CA . MET A 1 89 ? 14.210 2.633 -16.252 1.00 82.69 89 MET A CA 1
ATOM 709 C C . MET A 1 89 ? 15.137 2.251 -17.411 1.00 82.69 89 MET A C 1
ATOM 711 O O . MET A 1 89 ? 16.348 2.456 -17.316 1.00 82.69 89 MET A O 1
ATOM 715 N N . ILE A 1 90 ? 14.577 1.708 -18.491 1.00 86.00 90 ILE A N 1
ATOM 716 C CA . ILE A 1 90 ? 15.336 1.340 -19.695 1.00 86.00 90 ILE A CA 1
ATOM 717 C C . ILE A 1 90 ? 15.481 2.530 -20.650 1.00 86.00 90 ILE A C 1
ATOM 719 O O . ILE A 1 90 ? 14.665 3.458 -20.624 1.00 86.00 90 ILE A O 1
ATOM 723 N N . ASP A 1 91 ? 16.497 2.489 -21.514 1.00 86.25 91 ASP A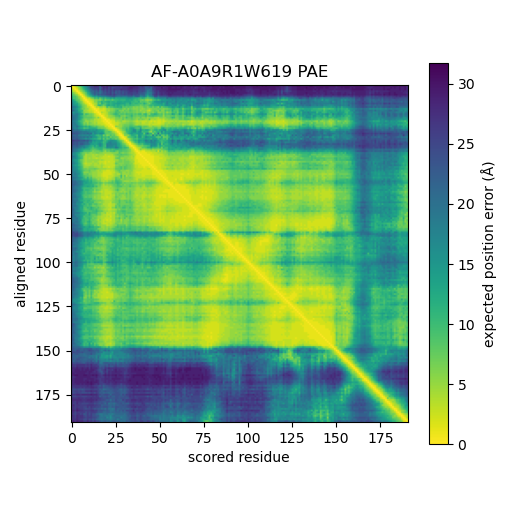 N 1
ATOM 724 C CA . ASP A 1 91 ? 16.787 3.549 -22.489 1.00 86.25 91 ASP A CA 1
ATOM 725 C C . ASP A 1 91 ? 15.585 3.852 -23.398 1.00 86.25 91 ASP A C 1
ATOM 727 O O . ASP A 1 91 ? 15.239 5.014 -23.640 1.00 86.25 91 ASP A O 1
ATOM 731 N N . GLU A 1 92 ? 14.884 2.817 -23.867 1.00 86.12 92 GLU A N 1
ATOM 732 C CA . GLU A 1 92 ? 13.722 2.985 -24.742 1.00 86.12 92 GLU A CA 1
ATOM 733 C C . GLU A 1 92 ? 12.504 3.599 -24.049 1.00 86.12 92 GLU A C 1
ATOM 735 O O . GLU A 1 92 ? 11.649 4.167 -24.724 1.00 86.12 92 GLU A O 1
ATOM 740 N N . GLU A 1 93 ? 12.381 3.476 -22.727 1.00 84.12 93 GLU A N 1
ATOM 741 C CA . GLU A 1 93 ? 11.312 4.128 -21.966 1.00 84.12 93 GLU A CA 1
ATOM 742 C C . GLU A 1 93 ? 11.689 5.570 -21.645 1.00 84.12 93 GLU A C 1
ATOM 744 O O . GLU A 1 93 ? 10.879 6.470 -21.859 1.00 84.12 93 GLU A O 1
ATOM 749 N N . ALA A 1 94 ? 12.928 5.804 -21.205 1.00 87.50 94 ALA A N 1
ATOM 750 C CA . ALA A 1 94 ? 13.456 7.137 -20.934 1.00 87.50 94 ALA A CA 1
ATOM 751 C C . ALA A 1 94 ? 13.376 8.054 -22.166 1.00 87.50 94 ALA A C 1
ATOM 753 O O . ALA A 1 94 ? 12.927 9.194 -22.061 1.00 87.50 94 ALA A O 1
ATOM 754 N N . SER A 1 95 ? 13.730 7.538 -23.347 1.00 85.75 95 SER A N 1
ATOM 755 C CA . SER A 1 95 ? 13.707 8.289 -24.614 1.00 85.75 95 SER A CA 1
ATOM 756 C C . SER A 1 95 ? 12.310 8.711 -25.083 1.00 85.75 95 SER A C 1
ATOM 758 O O . SER A 1 95 ? 12.198 9.579 -25.946 1.00 85.75 95 SER A O 1
ATOM 760 N N . ARG A 1 96 ? 11.236 8.151 -24.509 1.00 87.62 96 ARG A N 1
ATOM 761 C CA . ARG A 1 96 ? 9.851 8.567 -24.799 1.00 87.62 96 ARG A CA 1
ATOM 762 C C . ARG A 1 96 ? 9.437 9.821 -24.035 1.00 87.62 96 ARG A C 1
ATOM 764 O O . ARG A 1 96 ? 8.415 10.418 -24.368 1.00 87.62 96 ARG A O 1
ATOM 771 N N . PHE A 1 97 ? 10.187 10.215 -23.007 1.00 85.31 97 PHE A N 1
ATOM 772 C CA . PHE A 1 97 ? 9.881 11.403 -22.223 1.00 85.31 97 PHE A CA 1
ATOM 773 C C . PHE A 1 97 ? 10.561 12.628 -22.824 1.00 85.31 97 PHE A C 1
ATOM 775 O O . PHE A 1 97 ? 11.776 12.667 -23.005 1.00 85.31 97 PHE A O 1
ATOM 782 N N . ILE A 1 98 ? 9.769 13.667 -23.079 1.00 87.81 98 ILE A N 1
ATOM 783 C CA . ILE A 1 98 ? 10.288 14.986 -23.428 1.00 87.81 98 ILE A CA 1
ATOM 784 C C . ILE A 1 98 ? 10.448 15.765 -22.127 1.00 87.81 98 ILE A C 1
ATOM 786 O O . ILE A 1 98 ? 9.474 16.007 -21.413 1.00 87.81 98 ILE A O 1
ATOM 790 N N . GLN A 1 99 ? 11.682 16.149 -21.816 1.00 87.56 99 GLN A N 1
ATOM 791 C CA . GLN A 1 99 ? 11.971 17.016 -20.682 1.00 87.56 99 GLN A CA 1
ATOM 792 C C . GLN A 1 99 ? 11.402 18.415 -20.953 1.00 87.56 99 GLN A C 1
ATOM 794 O O . GLN A 1 99 ? 11.772 19.059 -21.934 1.00 87.56 99 GLN A O 1
ATOM 799 N N . VAL A 1 100 ? 10.524 18.896 -20.070 1.00 89.56 100 VAL A N 1
ATOM 800 C CA . VAL A 1 100 ? 9.923 20.235 -20.170 1.00 89.56 100 VAL A CA 1
ATOM 801 C C . VAL A 1 100 ? 10.272 21.038 -18.924 1.00 89.56 100 VAL A C 1
ATOM 803 O O . VAL A 1 100 ? 9.976 20.609 -17.807 1.00 89.56 100 VAL A O 1
ATOM 806 N N . GLY A 1 101 ? 10.897 22.203 -19.114 1.00 89.06 101 GLY A N 1
ATOM 807 C CA . GLY A 1 101 ? 11.289 23.102 -18.024 1.00 89.06 101 GLY A CA 1
ATOM 808 C C . GLY A 1 101 ? 12.073 22.386 -16.918 1.00 89.06 101 GLY A C 1
ATOM 809 O O . GLY A 1 101 ? 12.960 21.577 -17.193 1.00 89.06 101 GLY A O 1
ATOM 810 N N . GLU A 1 102 ? 11.694 22.650 -15.668 1.00 91.38 102 GLU A N 1
ATOM 811 C CA . GLU A 1 102 ? 12.328 22.110 -14.454 1.00 91.38 102 GLU A CA 1
ATOM 812 C C . GLU A 1 102 ? 11.711 20.783 -13.962 1.00 91.38 102 GLU A C 1
ATOM 814 O O . GLU A 1 102 ? 11.867 20.405 -12.801 1.00 91.38 102 GLU A O 1
ATOM 819 N N . THR A 1 103 ? 10.980 20.051 -14.813 1.00 88.25 103 THR A N 1
ATOM 820 C CA . THR A 1 103 ? 10.419 18.744 -14.422 1.00 88.25 103 THR A CA 1
ATOM 821 C C . THR A 1 103 ? 11.519 17.736 -14.066 1.00 88.25 103 THR A C 1
ATOM 823 O O . THR A 1 103 ? 12.662 17.845 -14.507 1.00 88.25 103 THR A O 1
ATOM 826 N N . LYS A 1 104 ? 11.211 16.729 -13.241 1.00 86.00 104 LYS A N 1
ATOM 827 C CA . LYS A 1 104 ? 12.211 15.720 -12.865 1.00 86.00 104 LYS A CA 1
ATOM 828 C C . LYS A 1 104 ? 12.584 14.857 -14.085 1.00 86.00 104 LYS A C 1
ATOM 830 O O . LYS A 1 104 ? 11.690 14.181 -14.607 1.00 86.00 104 LYS A O 1
ATOM 835 N N . PRO A 1 105 ? 13.870 14.791 -14.482 1.00 86.25 105 PRO A N 1
ATOM 836 C CA . PRO A 1 105 ? 14.276 14.028 -15.652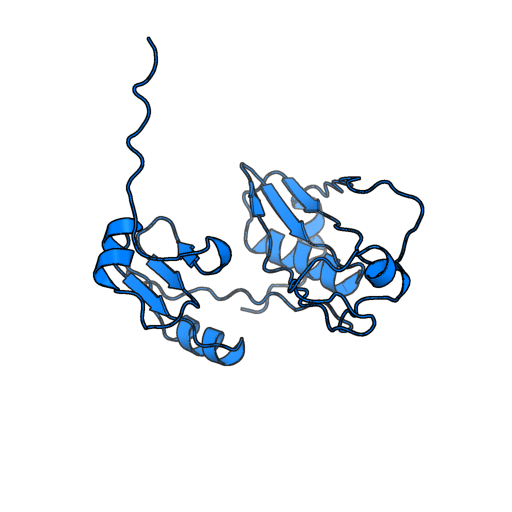 1.00 86.25 105 PRO A CA 1
ATOM 837 C C . PRO A 1 105 ? 14.078 12.526 -15.449 1.00 86.25 105 PRO A C 1
ATOM 839 O O . PRO A 1 105 ? 14.246 11.983 -14.351 1.00 86.25 105 PRO A O 1
ATOM 842 N N . ARG A 1 106 ? 13.713 11.850 -16.539 1.00 87.69 106 ARG A N 1
ATOM 843 C CA . ARG A 1 106 ? 13.520 10.399 -16.613 1.00 87.69 106 ARG A CA 1
ATOM 844 C C . ARG A 1 106 ? 14.730 9.785 -17.305 1.00 87.69 106 ARG A C 1
ATOM 846 O O . ARG A 1 106 ? 14.770 9.698 -18.524 1.00 87.69 106 ARG A O 1
ATOM 853 N N . LEU A 1 107 ? 15.750 9.455 -16.514 1.00 88.00 107 LEU A N 1
ATOM 854 C CA . LEU A 1 107 ? 17.029 8.958 -17.019 1.00 88.00 107 LEU A CA 1
ATOM 855 C C . LEU A 1 107 ? 17.066 7.423 -17.036 1.00 88.00 107 LEU A C 1
ATOM 857 O O . LEU A 1 107 ? 16.575 6.801 -16.083 1.00 88.00 107 LEU A O 1
ATOM 861 N N . PRO A 1 108 ? 17.702 6.807 -18.045 1.00 88.62 108 PRO A N 1
ATOM 862 C CA . PRO A 1 108 ? 17.997 5.380 -18.025 1.00 88.62 108 PRO A CA 1
ATOM 863 C C . PRO A 1 108 ? 18.800 4.985 -16.781 1.00 88.62 108 PRO A C 1
ATOM 865 O O . PRO A 1 108 ? 19.559 5.783 -16.230 1.00 88.62 108 PRO A O 1
ATOM 868 N N . GLY A 1 109 ? 18.602 3.760 -16.297 1.00 85.69 109 GLY A N 1
ATOM 869 C CA . GLY A 1 109 ? 19.243 3.259 -15.080 1.00 85.69 109 GLY A CA 1
ATOM 870 C C . GLY A 1 109 ? 18.685 3.847 -13.779 1.00 85.69 109 GLY A C 1
ATOM 871 O O . GLY A 1 109 ? 19.139 3.480 -12.696 1.00 85.69 109 GLY A O 1
ATOM 872 N N . THR A 1 110 ? 17.676 4.726 -13.836 1.00 85.06 110 THR A N 1
ATOM 873 C CA . THR A 1 110 ? 16.986 5.196 -12.627 1.00 85.06 110 THR A CA 1
ATOM 874 C C . THR A 1 110 ? 16.228 4.035 -11.989 1.00 85.06 110 THR A C 1
ATOM 876 O O . THR A 1 110 ? 15.395 3.406 -12.641 1.00 85.06 110 THR A O 1
ATOM 879 N N . ARG A 1 111 ? 16.477 3.769 -10.701 1.00 82.88 111 ARG A N 1
ATOM 880 C CA . ARG A 1 111 ? 15.725 2.769 -9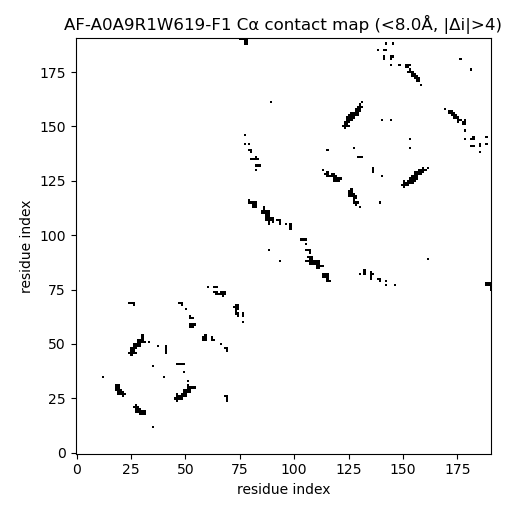.930 1.00 82.88 111 ARG A CA 1
ATOM 881 C C . ARG A 1 111 ? 14.243 3.143 -9.869 1.00 82.88 111 ARG A C 1
ATOM 883 O O . ARG A 1 111 ? 13.895 4.239 -9.426 1.00 82.88 111 ARG A O 1
ATOM 890 N N . LEU A 1 112 ? 13.380 2.211 -10.255 1.00 82.06 112 LEU A N 1
ATOM 891 C CA . LEU A 1 112 ? 11.934 2.333 -10.127 1.00 82.06 112 LEU A CA 1
ATOM 892 C C . LEU A 1 112 ? 11.493 1.860 -8.739 1.00 82.06 112 LEU A C 1
ATOM 894 O O . LEU A 1 112 ? 12.000 0.877 -8.194 1.00 82.06 112 LEU A O 1
ATOM 898 N N . VAL A 1 113 ? 10.545 2.588 -8.153 1.00 79.31 113 VAL A N 1
ATOM 899 C CA . VAL A 1 113 ? 9.932 2.231 -6.870 1.00 79.31 113 VAL A CA 1
ATOM 900 C C . VAL A 1 113 ? 8.709 1.372 -7.175 1.00 79.31 113 VAL A C 1
ATOM 902 O O . VAL A 1 113 ? 7.612 1.888 -7.358 1.00 79.31 113 VAL A O 1
ATOM 905 N N . ALA A 1 114 ? 8.928 0.066 -7.296 1.00 81.44 114 ALA A N 1
ATOM 906 C CA . ALA A 1 114 ? 7.880 -0.912 -7.553 1.00 81.44 114 ALA A CA 1
ATOM 907 C C . ALA A 1 114 ? 7.396 -1.534 -6.236 1.00 81.44 114 ALA A C 1
ATOM 909 O O . ALA A 1 114 ? 8.205 -1.902 -5.385 1.00 81.44 114 ALA A O 1
ATOM 910 N N . SER A 1 115 ? 6.080 -1.610 -6.050 1.00 83.56 115 SER A N 1
ATOM 911 C CA . SER A 1 115 ? 5.454 -2.193 -4.862 1.00 83.56 115 SER A CA 1
ATOM 912 C C . SER A 1 115 ? 4.036 -2.652 -5.176 1.00 83.56 115 SER A C 1
ATOM 914 O O . SER A 1 115 ? 3.257 -1.890 -5.749 1.00 83.56 115 SER A O 1
ATOM 916 N N . TYR A 1 116 ? 3.685 -3.861 -4.736 1.00 84.75 116 TYR A N 1
ATOM 917 C CA . TYR A 1 116 ? 2.324 -4.389 -4.851 1.00 84.75 116 TYR A CA 1
ATOM 918 C C . TYR A 1 116 ? 1.333 -3.734 -3.890 1.00 84.75 116 TYR A C 1
ATOM 920 O O . TYR A 1 116 ? 0.135 -3.875 -4.085 1.00 84.75 116 TYR A O 1
ATOM 928 N N . VAL A 1 117 ? 1.803 -2.977 -2.888 1.00 86.69 117 VAL A N 1
ATOM 929 C CA . VAL A 1 117 ? 0.935 -2.251 -1.938 1.00 86.69 117 VAL A CA 1
ATOM 930 C C . VAL A 1 117 ? 0.144 -1.134 -2.634 1.00 86.69 117 VAL A C 1
ATOM 932 O O . VAL A 1 117 ? -0.886 -0.702 -2.127 1.00 86.69 117 VAL A O 1
ATOM 935 N N . ASN A 1 118 ? 0.583 -0.683 -3.814 1.00 84.31 118 ASN A N 1
ATOM 936 C CA . ASN A 1 118 ? -0.121 0.324 -4.607 1.00 84.31 118 ASN A CA 1
ATOM 937 C C . ASN A 1 118 ? -1.271 -0.288 -5.432 1.00 84.31 118 ASN A C 1
ATOM 939 O O . ASN A 1 118 ? -1.308 -0.152 -6.655 1.00 84.31 118 ASN A O 1
ATOM 943 N N . PHE A 1 119 ? -2.174 -1.005 -4.763 1.00 85.56 119 PHE A N 1
ATOM 944 C CA . PHE A 1 119 ? -3.393 -1.551 -5.351 1.00 85.56 119 PHE A CA 1
ATOM 945 C C . PHE A 1 119 ? -4.598 -0.656 -5.044 1.00 85.56 119 PHE A C 1
ATOM 947 O O . PHE A 1 119 ? -4.609 0.117 -4.086 1.00 85.56 119 PHE A O 1
ATOM 954 N N . TYR A 1 120 ? -5.641 -0.781 -5.856 1.00 82.81 120 TYR A N 1
ATOM 955 C CA . TYR A 1 120 ? -6.892 -0.054 -5.704 1.00 82.81 120 TYR A CA 1
ATOM 956 C C . TYR A 1 120 ? -8.032 -1.020 -5.384 1.00 82.81 120 TYR A C 1
ATOM 958 O O . TYR A 1 120 ? -8.201 -2.031 -6.061 1.00 82.81 120 TYR A O 1
ATOM 966 N N . ILE A 1 121 ? -8.821 -0.719 -4.354 1.00 83.12 121 ILE A N 1
ATOM 967 C CA . ILE A 1 121 ? -10.004 -1.510 -4.000 1.00 83.12 121 ILE A CA 1
ATOM 968 C C . ILE A 1 121 ? -11.191 -0.961 -4.792 1.00 83.12 121 ILE A C 1
ATOM 970 O O . ILE A 1 121 ? -11.508 0.224 -4.698 1.00 83.12 121 ILE A O 1
ATOM 974 N N . VAL A 1 122 ? -11.852 -1.827 -5.558 1.00 80.00 122 VAL A N 1
ATOM 975 C CA . VAL A 1 122 ? -13.081 -1.517 -6.297 1.00 80.00 122 VAL A CA 1
ATOM 976 C C . VAL A 1 122 ? -14.267 -2.246 -5.676 1.00 80.00 122 VAL A C 1
ATOM 978 O O . VAL A 1 122 ? -14.113 -3.178 -4.886 1.00 80.00 122 VAL A O 1
ATOM 981 N N . ASN A 1 123 ? -15.481 -1.841 -6.042 1.00 79.12 123 ASN A N 1
ATOM 982 C CA . ASN A 1 123 ? -16.682 -2.541 -5.597 1.00 79.12 123 ASN A CA 1
ATOM 983 C C . ASN A 1 123 ? -16.635 -4.002 -6.064 1.00 79.12 123 ASN A C 1
ATOM 985 O O . ASN A 1 123 ? -16.707 -4.273 -7.259 1.00 79.12 123 A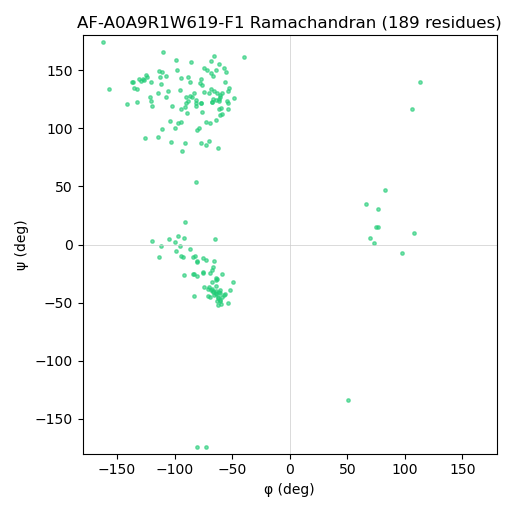SN A O 1
ATOM 989 N N . GLY A 1 124 ? -16.508 -4.926 -5.110 1.00 76.12 124 GLY A N 1
ATOM 990 C CA . GLY A 1 124 ? -16.431 -6.359 -5.386 1.00 76.12 124 GLY A CA 1
ATOM 991 C C . GLY A 1 124 ? -15.091 -6.830 -5.954 1.00 76.12 124 GLY A C 1
ATOM 992 O O . GLY A 1 124 ? -15.035 -7.951 -6.451 1.00 76.12 124 GLY A O 1
ATOM 993 N N . GLY A 1 125 ? -14.019 -6.032 -5.886 1.00 79.56 125 GLY A N 1
ATOM 994 C CA . GLY A 1 125 ? -12.740 -6.428 -6.468 1.00 79.56 125 GLY A CA 1
ATOM 995 C C . GLY A 1 125 ? -11.512 -5.668 -5.983 1.00 79.56 125 GLY A C 1
ATOM 996 O O . GLY A 1 125 ? -11.605 -4.686 -5.249 1.00 79.56 125 GLY A O 1
ATOM 997 N N . ILE A 1 126 ? -10.344 -6.116 -6.437 1.00 81.88 126 ILE A N 1
ATOM 998 C CA . ILE A 1 126 ? -9.061 -5.431 -6.235 1.00 81.88 126 ILE A CA 1
ATOM 999 C C . ILE A 1 126 ? -8.356 -5.296 -7.579 1.00 81.88 126 ILE A C 1
ATOM 1001 O O . ILE A 1 126 ? -8.393 -6.209 -8.394 1.00 81.88 126 ILE A O 1
ATOM 1005 N N . SER A 1 127 ? -7.724 -4.146 -7.778 1.00 82.69 127 SER A N 1
ATOM 1006 C CA . SER A 1 127 ? -6.875 -3.791 -8.905 1.00 82.69 127 SER A CA 1
ATOM 1007 C C . SER A 1 127 ? -5.428 -3.676 -8.426 1.00 82.69 127 SER A C 1
ATOM 1009 O O . SER A 1 127 ? -5.064 -2.641 -7.867 1.00 82.69 127 SER A O 1
ATOM 1011 N N . ALA A 1 128 ? -4.600 -4.698 -8.635 1.00 83.25 128 ALA A N 1
ATOM 1012 C CA . ALA A 1 128 ? -3.200 -4.700 -8.187 1.00 83.25 128 ALA A CA 1
ATOM 1013 C C . ALA A 1 128 ? -2.207 -4.619 -9.361 1.00 83.25 128 ALA A C 1
ATOM 1015 O O . ALA A 1 128 ? -2.519 -5.125 -10.442 1.00 83.25 128 ALA A O 1
ATOM 1016 N N . PRO A 1 129 ? -1.030 -3.984 -9.180 1.00 82.19 129 PRO A N 1
ATOM 1017 C CA . PRO A 1 129 ? -0.018 -3.900 -10.225 1.00 82.19 129 PRO A CA 1
ATOM 1018 C C . PRO A 1 129 ? 0.654 -5.258 -10.459 1.00 82.19 129 PRO A C 1
ATOM 1020 O O . PRO A 1 129 ? 0.829 -6.032 -9.522 1.00 82.19 129 PRO A O 1
ATOM 1023 N N . GLN A 1 130 ? 1.094 -5.501 -11.692 1.00 80.62 130 GLN A N 1
ATOM 1024 C CA . GLN A 1 130 ? 2.014 -6.590 -12.032 1.00 80.62 130 GLN A CA 1
ATOM 1025 C C . GLN A 1 130 ? 3.285 -6.028 -12.660 1.00 80.62 130 GLN A C 1
ATOM 1027 O O . GLN A 1 130 ? 3.225 -5.093 -13.464 1.00 80.62 130 GLN A O 1
ATOM 1032 N N . PHE A 1 131 ? 4.428 -6.606 -12.300 1.00 81.00 131 PHE A N 1
ATOM 1033 C CA . PHE A 1 131 ? 5.751 -6.105 -12.678 1.00 81.00 131 PHE A CA 1
ATOM 1034 C C . PHE A 1 131 ? 6.507 -7.018 -13.652 1.00 81.00 131 PHE A C 1
ATOM 1036 O O . PHE A 1 131 ? 7.611 -6.674 -14.083 1.00 81.00 131 PHE A O 1
ATOM 1043 N N . GLY A 1 132 ? 5.924 -8.155 -14.042 1.00 78.44 132 GLY A N 1
ATOM 1044 C CA . GLY A 1 132 ? 6.565 -9.113 -14.941 1.00 78.44 132 GLY A CA 1
ATOM 1045 C C . GLY A 1 132 ? 7.626 -9.958 -14.233 1.00 78.44 132 GLY A C 1
ATOM 1046 O O . GLY A 1 132 ? 8.615 -10.358 -14.858 1.00 78.44 132 GLY A O 1
ATOM 1047 N N . ASP A 1 133 ? 7.427 -10.200 -12.937 1.00 81.06 133 ASP A N 1
ATOM 1048 C CA . ASP A 1 133 ? 8.159 -11.173 -12.132 1.00 81.06 133 ASP A CA 1
ATOM 1049 C C . ASP A 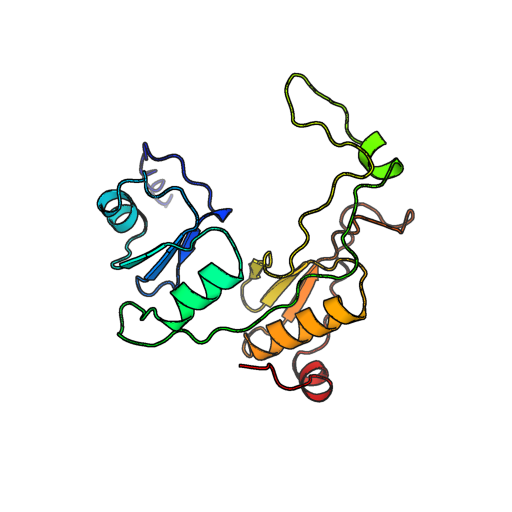1 133 ? 7.160 -12.257 -11.708 1.00 81.06 133 ASP A C 1
ATOM 1051 O O . ASP A 1 133 ? 6.497 -12.092 -10.683 1.00 81.06 133 ASP A O 1
ATOM 1055 N N . PRO A 1 134 ? 7.035 -13.360 -12.478 1.00 81.00 134 PRO A N 1
ATOM 1056 C CA . PRO A 1 134 ? 5.974 -14.345 -12.277 1.00 81.00 134 PRO A CA 1
ATOM 1057 C C . PRO A 1 134 ? 5.886 -14.853 -10.839 1.00 81.00 134 PRO A C 1
ATOM 1059 O O . PRO A 1 134 ? 4.801 -14.976 -10.292 1.00 81.00 134 PRO A O 1
ATOM 1062 N N . LYS A 1 135 ? 7.033 -15.063 -10.182 1.00 84.88 135 LYS A N 1
ATOM 1063 C CA . LYS A 1 135 ? 7.060 -15.566 -8.809 1.00 84.88 135 LYS A CA 1
ATOM 1064 C C . LYS A 1 135 ? 6.381 -14.594 -7.843 1.00 84.88 135 LYS A C 1
ATOM 1066 O O . LYS A 1 135 ? 5.551 -15.009 -7.042 1.00 84.88 135 LYS A O 1
ATOM 1071 N N . TRP A 1 136 ? 6.780 -13.324 -7.874 1.00 85.56 136 TRP A N 1
ATOM 1072 C CA . TRP A 1 136 ? 6.275 -12.339 -6.916 1.00 85.56 136 TRP A CA 1
ATOM 1073 C C . TRP A 1 136 ? 4.932 -11.743 -7.336 1.00 85.56 136 TRP A C 1
ATOM 1075 O O . TRP A 1 136 ? 4.186 -11.313 -6.462 1.00 85.56 136 TRP A O 1
ATOM 1085 N N . ASP A 1 137 ? 4.619 -11.729 -8.633 1.00 83.00 137 ASP A N 1
ATOM 1086 C CA . ASP A 1 137 ? 3.297 -11.365 -9.147 1.00 83.00 137 ASP A CA 1
ATOM 1087 C C . ASP A 1 137 ? 2.255 -12.387 -8.643 1.00 83.00 137 ASP A C 1
ATOM 1089 O O . ASP A 1 137 ? 1.243 -11.994 -8.057 1.00 83.00 137 ASP A O 1
ATOM 1093 N N . ASP A 1 138 ? 2.538 -13.690 -8.776 1.00 82.44 138 ASP A N 1
ATOM 1094 C CA . ASP A 1 138 ? 1.656 -14.769 -8.308 1.00 82.44 138 ASP A CA 1
ATOM 1095 C C . ASP A 1 138 ? 1.554 -14.804 -6.773 1.00 82.44 138 ASP A C 1
ATOM 1097 O O . ASP A 1 138 ? 0.478 -15.005 -6.206 1.00 82.44 138 ASP A O 1
ATOM 1101 N N . GLU A 1 139 ? 2.658 -14.553 -6.063 1.00 85.25 139 GLU A N 1
ATOM 1102 C CA . GLU A 1 139 ? 2.628 -14.455 -4.601 1.00 85.25 139 GLU A CA 1
ATOM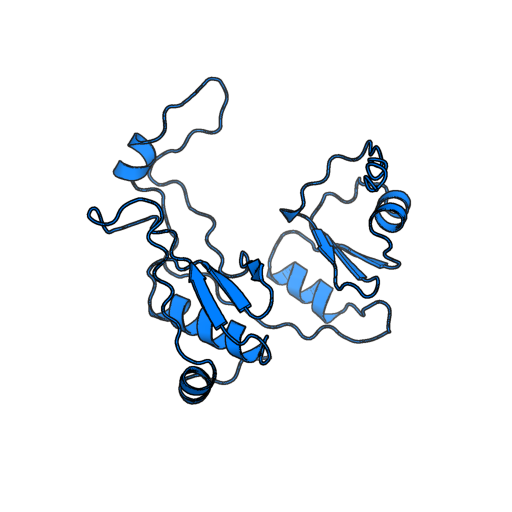 1103 C C . GLU A 1 139 ? 1.819 -13.238 -4.127 1.00 85.25 139 GLU A C 1
ATOM 1105 O O . GLU A 1 139 ? 1.045 -13.344 -3.176 1.00 85.25 139 GLU A O 1
ATOM 1110 N N . ALA A 1 140 ? 1.929 -12.089 -4.798 1.00 84.81 140 ALA A N 1
ATOM 1111 C CA . ALA A 1 140 ? 1.147 -10.908 -4.448 1.00 84.81 140 ALA A CA 1
ATOM 1112 C C . ALA A 1 140 ? -0.357 -11.144 -4.642 1.00 84.81 140 ALA A C 1
ATOM 1114 O O . ALA A 1 140 ? -1.151 -10.800 -3.765 1.00 84.81 140 ALA A O 1
ATOM 1115 N N . VAL A 1 141 ? -0.739 -11.787 -5.749 1.00 82.12 141 VAL A N 1
ATOM 1116 C CA . VAL A 1 141 ? -2.107 -12.266 -6.006 1.00 82.12 141 VAL A CA 1
ATOM 1117 C C . VAL A 1 141 ? -2.600 -13.135 -4.864 1.00 82.12 141 VAL A C 1
ATOM 1119 O O . VAL A 1 141 ? -3.684 -12.911 -4.323 1.00 82.12 141 VAL A O 1
ATOM 1122 N N . CYS A 1 142 ? -1.785 -14.109 -4.482 1.00 82.81 142 CYS A N 1
ATOM 1123 C CA . CYS A 1 142 ? -2.106 -15.060 -3.441 1.00 82.81 142 CYS A CA 1
ATOM 1124 C C . CYS A 1 142 ? -2.360 -14.376 -2.089 1.00 82.81 142 CYS A C 1
ATOM 1126 O O . CYS A 1 142 ? -3.406 -14.570 -1.463 1.00 82.81 142 CYS A O 1
ATOM 1128 N N . VAL A 1 143 ? -1.433 -13.515 -1.662 1.00 85.94 143 VAL A N 1
ATOM 1129 C CA . VAL A 1 143 ? -1.529 -12.779 -0.395 1.00 85.94 143 VAL A CA 1
ATOM 1130 C C . VAL A 1 143 ? -2.744 -11.852 -0.388 1.00 85.94 143 VAL A C 1
ATOM 1132 O O . VAL A 1 143 ? -3.492 -11.832 0.590 1.00 85.94 143 VAL A O 1
ATOM 1135 N N . LEU A 1 144 ? -2.978 -11.108 -1.474 1.00 83.88 144 LEU A N 1
ATOM 1136 C CA . LEU A 1 144 ? -4.143 -10.227 -1.591 1.00 83.88 144 LEU A CA 1
ATOM 1137 C C . LEU A 1 144 ? -5.452 -11.018 -1.572 1.00 83.88 144 LEU A C 1
ATOM 1139 O O . LEU A 1 144 ? -6.424 -10.562 -0.971 1.00 83.88 144 LEU A O 1
ATOM 1143 N N . SER A 1 145 ? -5.461 -12.215 -2.159 1.00 79.38 145 SER A N 1
ATOM 1144 C CA . SER A 1 145 ? -6.648 -13.066 -2.179 1.00 79.38 145 SER A CA 1
ATOM 1145 C C . SER A 1 145 ? -7.011 -13.593 -0.792 1.00 79.38 145 SER A C 1
ATOM 1147 O O . SER A 1 145 ? -8.180 -13.622 -0.417 1.00 79.38 145 SER A O 1
ATOM 1149 N N . GLN A 1 146 ? -6.008 -13.950 0.013 1.00 82.06 146 GLN A N 1
ATOM 1150 C CA . GLN A 1 146 ? -6.221 -14.348 1.407 1.00 82.06 146 GLN A CA 1
ATOM 1151 C C . GLN A 1 146 ? -6.620 -13.165 2.296 1.00 82.06 146 GLN A C 1
ATOM 1153 O O . GLN A 1 146 ? -7.459 -13.312 3.185 1.00 82.06 146 GLN A O 1
ATOM 1158 N N . ALA A 1 147 ? -6.023 -11.991 2.068 1.00 83.31 147 ALA A N 1
ATOM 1159 C CA . ALA A 1 147 ? -6.302 -10.783 2.841 1.00 83.31 147 ALA A CA 1
ATOM 1160 C C . ALA A 1 147 ? -7.723 -10.247 2.605 1.00 83.31 147 ALA A C 1
ATOM 1162 O O . ALA A 1 147 ? -8.340 -9.688 3.514 1.00 83.31 147 ALA A O 1
ATOM 1163 N N . PHE A 1 148 ? -8.253 -10.431 1.396 1.00 78.81 148 PHE A N 1
ATOM 1164 C CA . PHE A 1 148 ? -9.589 -10.004 1.012 1.00 78.81 148 PHE A CA 1
ATOM 1165 C C . PHE A 1 148 ? -10.360 -11.201 0.443 1.00 78.81 148 PHE A C 1
ATOM 1167 O O . PHE A 1 148 ? -10.303 -11.427 -0.757 1.00 78.81 148 PHE A O 1
ATOM 1174 N N . PRO A 1 149 ? -11.112 -11.946 1.274 1.00 65.62 149 PRO A N 1
ATOM 1175 C CA . PRO A 1 149 ? -11.844 -13.141 0.834 1.00 65.62 149 PRO A CA 1
ATOM 1176 C C . PRO A 1 149 ? -13.222 -12.853 0.201 1.00 65.62 149 PRO A C 1
ATOM 1178 O O . PRO A 1 149 ? -13.848 -13.748 -0.350 1.00 65.62 149 PRO A O 1
ATOM 1181 N N . TYR A 1 150 ? -13.725 -11.618 0.305 1.00 55.53 150 TYR A N 1
ATOM 1182 C CA . TYR A 1 150 ? -15.021 -11.177 -0.241 1.00 55.53 150 TYR A CA 1
ATOM 1183 C C . TYR A 1 150 ? -15.049 -10.505 -1.636 1.00 55.53 150 TYR A C 1
ATOM 1185 O O . TYR A 1 150 ? -16.157 -10.273 -2.132 1.00 55.53 150 TYR A O 1
ATOM 1193 N N . PRO A 1 151 ? -13.939 -10.120 -2.293 1.00 60.84 151 PRO A N 1
ATOM 1194 C CA . PRO A 1 151 ? -13.994 -9.651 -3.666 1.00 60.84 151 PRO A CA 1
ATOM 1195 C C . PRO A 1 151 ? -14.420 -10.798 -4.591 1.00 60.84 151 PRO A C 1
ATOM 1197 O O . PRO A 1 151 ? -13.893 -11.900 -4.527 1.00 60.84 151 PRO A O 1
ATOM 1200 N N . GLN A 1 152 ? -15.383 -10.523 -5.466 1.00 52.50 152 GLN A N 1
ATOM 1201 C CA . GLN A 1 152 ? -15.845 -11.443 -6.507 1.00 52.50 152 GLN A CA 1
ATOM 1202 C C . GLN A 1 152 ? -14.835 -11.519 -7.666 1.00 52.50 152 GLN A C 1
ATOM 1204 O O . GLN A 1 152 ? -14.798 -12.512 -8.390 1.00 52.50 152 GLN A O 1
ATOM 1209 N N . HIS A 1 153 ? -14.007 -10.478 -7.841 1.00 53.53 153 HIS A N 1
ATOM 1210 C CA . HIS A 1 153 ? -13.073 -10.345 -8.960 1.00 53.53 153 HIS A CA 1
ATOM 1211 C C . HIS A 1 153 ? -11.730 -9.744 -8.526 1.00 53.53 153 HIS A C 1
ATOM 1213 O O . HIS A 1 153 ? -11.674 -8.618 -8.034 1.00 53.53 153 HIS A O 1
ATOM 1219 N N . LEU A 1 154 ? -10.626 -10.464 -8.726 1.00 57.09 154 LEU A N 1
ATOM 1220 C CA . LEU A 1 154 ? -9.283 -9.903 -8.594 1.00 57.09 154 LEU A CA 1
ATOM 1221 C C . LEU A 1 154 ? -8.834 -9.533 -10.000 1.00 57.09 154 LEU A C 1
ATOM 1223 O O . LEU A 1 154 ? -8.545 -10.402 -10.815 1.00 57.09 154 LEU A O 1
ATOM 1227 N N . GLY A 1 155 ? -8.851 -8.240 -10.300 1.00 54.84 155 GLY A N 1
ATOM 1228 C CA . GLY A 1 155 ? -8.318 -7.722 -11.545 1.00 54.84 155 GLY A CA 1
ATOM 1229 C C . GLY A 1 155 ? -6.847 -7.404 -11.357 1.00 54.84 155 GLY A C 1
ATOM 1230 O O . GLY A 1 155 ? -6.489 -6.481 -10.632 1.00 54.84 155 GLY A O 1
ATOM 1231 N N . LEU A 1 156 ? -5.968 -8.138 -12.018 1.00 54.28 156 LEU A N 1
ATOM 1232 C CA . LEU A 1 156 ? -4.579 -7.715 -12.105 1.00 54.28 156 LEU A CA 1
ATOM 1233 C C . LEU A 1 156 ? -4.458 -6.681 -13.212 1.00 54.28 156 LEU A C 1
ATOM 1235 O O . LEU A 1 156 ? -4.842 -6.922 -14.354 1.00 54.28 156 LEU A O 1
ATOM 1239 N N . ILE A 1 157 ? -3.973 -5.496 -12.854 1.00 54.03 157 ILE A N 1
ATOM 1240 C CA . ILE A 1 157 ? -3.699 -4.442 -13.817 1.00 54.03 157 ILE A CA 1
ATOM 1241 C C . ILE A 1 157 ? -2.208 -4.474 -14.103 1.00 54.03 157 ILE A C 1
ATOM 1243 O O . ILE A 1 157 ? -1.379 -3.938 -13.367 1.00 54.03 157 ILE A O 1
ATOM 1247 N N . THR A 1 158 ? -1.864 -5.084 -15.231 1.00 47.47 158 THR A N 1
ATOM 1248 C CA . THR A 1 158 ? -0.545 -4.931 -15.826 1.00 47.47 158 THR A CA 1
ATOM 1249 C C . THR A 1 158 ? -0.421 -3.506 -16.360 1.00 47.47 158 THR A C 1
ATOM 1251 O O . THR A 1 158 ? -0.934 -3.187 -17.434 1.00 47.47 158 THR A O 1
ATOM 1254 N N . SER A 1 159 ? 0.319 -2.633 -15.683 1.00 41.03 159 SER A N 1
ATOM 1255 C CA . SER A 1 159 ? 1.060 -1.630 -16.440 1.00 41.03 159 SER A CA 1
ATOM 1256 C C . SER A 1 159 ? 2.291 -2.353 -16.977 1.00 41.03 159 SER A C 1
ATOM 1258 O O . SER A 1 159 ? 3.241 -2.569 -16.229 1.00 41.03 159 SER A O 1
ATOM 1260 N N . LYS A 1 160 ? 2.293 -2.776 -18.246 1.00 42.72 160 LYS A N 1
ATOM 1261 C CA . LYS A 1 160 ? 3.539 -3.180 -18.911 1.00 42.72 160 LYS A CA 1
ATOM 1262 C C . LYS A 1 160 ? 4.476 -1.956 -18.976 1.00 42.72 160 LYS A C 1
ATOM 1264 O O . LYS A 1 160 ? 4.503 -1.258 -19.984 1.00 42.72 160 LYS A O 1
ATOM 1269 N N . SER A 1 161 ? 5.216 -1.657 -17.908 1.00 40.97 161 SER A N 1
ATOM 1270 C CA . SER A 1 161 ? 6.493 -0.944 -18.009 1.00 40.97 161 SER A CA 1
ATOM 1271 C C . SER A 1 161 ? 7.572 -2.018 -18.046 1.00 40.97 161 SER A C 1
ATOM 1273 O O . SER A 1 161 ? 7.818 -2.683 -17.040 1.00 40.97 161 SER A O 1
ATOM 1275 N N . GLY A 1 162 ? 8.143 -2.244 -19.224 1.00 45.56 162 GLY A N 1
ATOM 1276 C CA . GLY A 1 162 ? 9.143 -3.278 -19.460 1.00 45.56 162 GLY A CA 1
ATOM 1277 C C . GLY A 1 162 ? 8.651 -4.500 -20.249 1.00 45.56 162 GLY A C 1
ATOM 1278 O O . GLY A 1 162 ? 7.873 -5.314 -19.765 1.00 45.56 162 GLY A O 1
ATOM 1279 N N . ARG A 1 163 ? 9.261 -4.663 -21.433 1.00 41.81 163 ARG A N 1
ATOM 1280 C CA . ARG A 1 163 ? 9.525 -5.906 -22.198 1.00 41.81 163 ARG A CA 1
ATOM 1281 C C . ARG A 1 163 ? 8.626 -6.386 -23.343 1.00 41.81 163 ARG A C 1
ATOM 1283 O O . ARG A 1 163 ? 9.108 -7.248 -24.070 1.00 41.81 163 ARG A O 1
ATOM 1290 N N . ASP A 1 164 ? 7.466 -5.812 -23.651 1.00 39.81 164 ASP A N 1
ATOM 1291 C CA . ASP A 1 164 ? 6.728 -6.231 -24.863 1.00 39.81 164 ASP A CA 1
ATOM 1292 C C . ASP A 1 164 ? 6.242 -5.043 -25.704 1.00 39.81 164 ASP A C 1
ATOM 1294 O O . ASP A 1 164 ? 5.558 -4.146 -25.217 1.00 39.81 164 ASP A O 1
ATOM 1298 N N . ARG A 1 165 ? 6.668 -5.021 -26.975 1.00 43.69 165 ARG A N 1
ATOM 1299 C CA . ARG A 1 165 ? 6.509 -3.913 -27.933 1.00 43.69 165 ARG A CA 1
ATOM 1300 C C . ARG A 1 165 ? 5.234 -4.020 -28.787 1.00 43.69 165 ARG A C 1
ATOM 1302 O O . ARG A 1 165 ? 5.086 -3.225 -29.710 1.00 43.69 165 ARG A O 1
ATOM 1309 N N . THR A 1 166 ? 4.344 -4.983 -28.532 1.00 34.38 166 THR A N 1
ATOM 1310 C CA . THR A 1 166 ? 3.249 -5.312 -29.470 1.00 34.38 166 THR A CA 1
ATOM 1311 C C . THR A 1 166 ? 1.829 -5.009 -28.985 1.00 34.38 166 THR A C 1
ATOM 1313 O O . THR A 1 166 ? 0.916 -5.003 -29.806 1.00 34.38 166 THR A O 1
ATOM 1316 N N . THR A 1 167 ? 1.619 -4.688 -27.706 1.00 32.84 167 THR A N 1
ATOM 1317 C CA . THR A 1 167 ? 0.279 -4.390 -27.161 1.00 32.84 167 THR A CA 1
ATOM 1318 C C . THR A 1 167 ? 0.099 -2.889 -26.900 1.00 32.84 167 THR A C 1
ATOM 1320 O O . THR A 1 167 ? 0.996 -2.288 -26.295 1.00 32.84 167 THR A O 1
ATOM 1323 N N . PRO A 1 168 ? -1.011 -2.259 -27.333 1.00 25.52 168 PRO A N 1
ATOM 1324 C CA . PRO A 1 168 ? -1.288 -0.851 -27.066 1.00 25.52 168 PRO A CA 1
ATOM 1325 C C . PRO A 1 168 ? -1.289 -0.531 -25.562 1.00 25.52 168 PRO A C 1
ATOM 1327 O O . PRO A 1 168 ? -1.562 -1.370 -24.703 1.00 25.52 168 PRO A O 1
ATOM 1330 N N . ILE A 1 169 ? -0.943 0.719 -25.248 1.00 34.44 169 ILE A N 1
ATOM 1331 C CA . ILE A 1 169 ? -0.982 1.281 -23.896 1.00 34.44 169 ILE A CA 1
ATOM 1332 C C . ILE A 1 169 ? -2.445 1.216 -23.426 1.00 34.44 169 ILE A C 1
ATOM 1334 O O . ILE A 1 169 ? -3.291 1.869 -24.030 1.00 34.44 169 ILE A O 1
ATOM 1338 N N . LEU A 1 170 ? -2.699 0.437 -22.363 1.00 30.92 170 LEU A N 1
ATOM 1339 C CA . LEU A 1 170 ? -4.008 0.034 -21.809 1.00 30.92 170 LEU A CA 1
ATOM 1340 C C . LEU A 1 170 ? -4.711 -1.166 -22.478 1.00 30.92 170 LEU A C 1
ATOM 1342 O O . LEU A 1 170 ? -5.924 -1.139 -22.665 1.00 30.92 170 LEU A O 1
ATOM 1346 N N . ASP A 1 171 ? -4.006 -2.271 -22.724 1.00 30.25 171 ASP A N 1
ATOM 1347 C CA . ASP A 1 171 ? -4.675 -3.579 -22.680 1.00 30.25 171 ASP A CA 1
ATOM 1348 C C . ASP A 1 171 ? -4.798 -4.028 -21.217 1.00 30.25 171 ASP A C 1
ATOM 1350 O O . ASP A 1 171 ? -3.850 -4.535 -20.614 1.00 30.25 171 ASP A O 1
ATOM 1354 N N . PHE A 1 172 ? -5.976 -3.816 -20.626 1.00 35.50 172 PHE A N 1
ATOM 1355 C CA . PHE A 1 172 ? -6.356 -4.467 -19.375 1.00 35.50 172 PHE A CA 1
ATOM 1356 C C . PHE A 1 172 ? -6.583 -5.950 -19.668 1.00 35.50 172 PHE A C 1
ATOM 1358 O O . PHE A 1 172 ? -7.697 -6.363 -19.991 1.00 35.50 172 PHE A O 1
ATOM 1365 N N . HIS A 1 173 ? -5.536 -6.767 -19.577 1.00 34.66 173 HIS A N 1
ATOM 1366 C CA . HIS A 1 173 ? -5.743 -8.205 -19.508 1.00 34.66 173 HIS A CA 1
ATOM 1367 C C . HIS A 1 173 ? -6.195 -8.536 -18.088 1.00 34.66 173 HIS A C 1
ATOM 1369 O O . HIS A 1 173 ? -5.390 -8.799 -17.200 1.00 34.66 173 HIS A O 1
ATOM 1375 N N . VAL A 1 174 ? -7.506 -8.456 -17.859 1.00 37.00 174 VAL A N 1
ATOM 1376 C CA . VAL A 1 174 ? -8.107 -8.996 -16.644 1.00 37.00 174 VAL A CA 1
ATOM 1377 C C . VAL A 1 174 ? -8.074 -10.513 -16.787 1.00 37.00 174 VAL A C 1
ATOM 1379 O O . VAL A 1 174 ? -9.024 -11.132 -17.259 1.00 37.00 174 VAL A O 1
ATOM 1382 N N . SER A 1 175 ? -6.955 -11.123 -16.409 1.00 40.06 175 SER A N 1
ATOM 1383 C CA . SER A 1 175 ? -6.983 -12.528 -16.031 1.00 40.06 175 SER A CA 1
ATOM 1384 C C . SER A 1 175 ? -7.855 -12.587 -14.783 1.00 40.06 175 SER A C 1
ATOM 1386 O O . SER A 1 175 ? -7.463 -12.070 -13.742 1.00 40.06 175 SER A O 1
ATOM 1388 N N . LEU A 1 176 ? -9.072 -13.114 -14.922 1.00 38.00 176 LEU A N 1
ATOM 1389 C CA . LEU A 1 176 ? -9.971 -13.423 -13.815 1.00 38.00 176 LEU A CA 1
ATOM 1390 C C . LEU A 1 176 ? -9.752 -14.891 -13.437 1.00 38.00 176 LEU A C 1
ATOM 1392 O O . LEU A 1 176 ? -10.529 -15.735 -13.887 1.00 38.00 176 LEU A O 1
ATOM 1396 N N . PRO A 1 177 ? -8.724 -15.261 -12.658 1.00 42.28 177 PRO A N 1
ATOM 1397 C CA . PRO A 1 177 ? -8.856 -16.498 -11.921 1.00 42.28 177 PRO A CA 1
ATOM 1398 C C . PRO A 1 177 ? -10.031 -16.312 -10.951 1.00 42.28 177 PRO A C 1
ATOM 1400 O O . PRO A 1 177 ? -10.147 -15.287 -10.268 1.00 42.28 177 PRO A O 1
ATOM 1403 N N . VAL A 1 178 ? -10.951 -17.272 -10.939 1.00 44.38 178 VAL A N 1
ATOM 1404 C CA . VAL A 1 178 ? -11.986 -17.328 -9.906 1.00 44.38 178 VAL A CA 1
ATOM 1405 C C . VAL A 1 178 ? -11.246 -17.478 -8.575 1.00 44.38 178 VAL A C 1
ATOM 1407 O O . VAL A 1 178 ? -10.363 -18.325 -8.465 1.00 44.38 178 VAL A O 1
ATOM 1410 N N . PHE A 1 179 ? -11.556 -16.636 -7.584 1.00 44.38 179 PHE A N 1
ATOM 1411 C CA . PHE A 1 179 ? -10.874 -16.622 -6.277 1.00 44.38 179 PHE A CA 1
ATOM 1412 C C . PHE A 1 179 ? -10.764 -18.019 -5.638 1.00 44.38 179 PHE A C 1
ATOM 1414 O O . PHE A 1 179 ? -9.767 -18.314 -4.978 1.00 44.38 179 PHE A O 1
ATOM 1421 N N . ASP A 1 180 ? -11.752 -18.880 -5.891 1.00 42.94 180 ASP A N 1
ATOM 1422 C CA . ASP A 1 180 ? -11.799 -20.260 -5.406 1.00 42.94 180 ASP A CA 1
ATOM 1423 C C . ASP A 1 180 ? -10.661 -21.147 -5.958 1.00 42.94 180 ASP A C 1
ATOM 1425 O O . ASP A 1 180 ? -10.209 -22.047 -5.257 1.00 42.94 180 ASP A O 1
ATOM 1429 N N . GLU A 1 181 ? -10.135 -20.883 -7.162 1.00 44.62 181 GLU A N 1
ATOM 1430 C CA . GLU A 1 181 ? -9.058 -21.685 -7.778 1.00 44.62 181 GLU A CA 1
ATOM 1431 C C . GLU A 1 181 ? -7.652 -21.290 -7.285 1.00 44.62 181 GLU A C 1
ATOM 1433 O O . GLU A 1 181 ? -6.736 -22.112 -7.284 1.00 44.62 181 GLU A O 1
ATOM 1438 N N . LEU A 1 182 ? -7.454 -20.047 -6.827 1.00 44.16 182 LEU A N 1
ATOM 1439 C CA . LEU A 1 182 ? -6.148 -19.571 -6.339 1.00 44.16 182 LEU A CA 1
ATOM 1440 C C . LEU A 1 182 ? -5.850 -20.005 -4.901 1.00 44.16 182 LEU A C 1
ATOM 1442 O O . LEU A 1 182 ? -4.684 -20.146 -4.526 1.00 44.16 182 LEU A O 1
ATOM 1446 N N . ALA A 1 183 ? -6.889 -20.230 -4.094 1.00 45.66 183 ALA A N 1
ATOM 1447 C CA . ALA A 1 183 ? -6.747 -20.590 -2.687 1.00 45.66 183 ALA A CA 1
ATOM 1448 C C . ALA A 1 183 ? -6.037 -21.944 -2.478 1.00 45.66 183 ALA A C 1
ATOM 1450 O O . ALA A 1 183 ? -5.336 -22.105 -1.481 1.00 45.66 183 ALA A O 1
ATOM 1451 N N . GLU A 1 184 ? -6.155 -22.889 -3.421 1.00 43.94 184 GLU A N 1
ATOM 1452 C CA . GLU A 1 184 ? -5.503 -24.209 -3.348 1.00 43.94 184 GLU A CA 1
ATOM 1453 C C . GLU A 1 184 ? -3.990 -24.180 -3.635 1.00 43.94 184 GLU A C 1
ATOM 1455 O O . GLU A 1 184 ? -3.259 -25.040 -3.144 1.00 43.94 184 GLU A O 1
ATOM 1460 N N . PHE A 1 185 ? -3.490 -23.187 -4.379 1.00 45.62 185 PHE A N 1
ATOM 1461 C CA . PHE A 1 185 ? -2.065 -23.075 -4.744 1.00 45.62 185 PHE A CA 1
ATOM 1462 C C . PHE A 1 185 ? -1.244 -22.219 -3.779 1.00 45.62 185 PHE A C 1
ATOM 1464 O O . PHE A 1 185 ? -0.011 -22.181 -3.824 1.00 45.62 185 PHE A O 1
ATOM 1471 N N . CYS A 1 186 ? -1.936 -21.521 -2.895 1.00 47.81 186 CYS A N 1
ATOM 1472 C CA . CYS A 1 186 ? -1.364 -20.539 -2.014 1.00 47.81 186 CYS A CA 1
ATOM 1473 C C . CYS A 1 186 ? -0.713 -21.151 -0.771 1.00 47.81 186 CYS A C 1
ATOM 1475 O O . CYS A 1 186 ? -1.374 -21.798 0.040 1.00 47.81 186 CYS A O 1
ATOM 1477 N N . SER A 1 187 ? 0.571 -20.857 -0.543 1.00 50.88 187 SER A N 1
ATOM 1478 C CA . SER A 1 187 ? 1.170 -21.104 0.773 1.00 50.88 187 SER A CA 1
ATOM 1479 C C . SER A 1 187 ? 0.496 -20.221 1.841 1.00 50.88 187 SER A C 1
ATOM 1481 O O . SER A 1 187 ? 0.034 -19.120 1.520 1.00 50.88 187 SER A O 1
ATOM 1483 N N . PRO A 1 188 ? 0.419 -20.659 3.113 1.00 51.91 188 PRO A N 1
ATOM 1484 C CA . PRO A 1 188 ? -0.169 -19.849 4.175 1.00 51.91 188 PRO A CA 1
ATOM 1485 C C . PRO A 1 188 ? 0.576 -18.518 4.308 1.00 51.91 188 PRO A C 1
ATOM 1487 O O . PRO A 1 188 ? 1.805 -18.514 4.416 1.00 51.91 188 PRO A O 1
ATOM 1490 N N . VAL A 1 189 ? -0.152 -17.395 4.341 1.00 53.09 189 VAL A N 1
ATOM 1491 C CA . VAL A 1 189 ? 0.434 -16.093 4.685 1.00 53.09 189 VAL A CA 1
ATOM 1492 C C . VAL A 1 189 ? 1.147 -16.213 6.033 1.00 53.09 189 VAL A C 1
ATOM 1494 O O . VAL A 1 189 ? 0.554 -16.597 7.045 1.00 53.09 189 VAL A O 1
ATOM 1497 N N . THR A 1 190 ? 2.440 -15.885 6.050 1.00 51.12 190 THR A N 1
ATOM 1498 C CA . THR A 1 190 ? 3.211 -15.791 7.292 1.00 51.12 190 THR A CA 1
ATOM 1499 C C . THR A 1 190 ? 2.786 -14.530 8.038 1.00 51.12 190 THR A C 1
ATOM 1501 O O . THR A 1 190 ? 3.114 -13.413 7.632 1.00 51.12 190 THR A O 1
ATOM 1504 N N . LYS A 1 191 ? 2.013 -14.731 9.109 1.00 44.03 191 LYS A N 1
ATOM 1505 C CA . LYS A 1 191 ? 1.587 -13.683 10.045 1.00 44.03 191 LYS A CA 1
ATOM 1506 C C . LYS A 1 191 ? 2.761 -13.183 10.891 1.00 44.03 191 LYS A C 1
ATOM 1508 O O . LYS A 1 191 ? 3.655 -13.999 11.213 1.00 44.03 191 LYS A O 1
#

InterPro domains:
  IPR007466 Peptidyl-arginine deiminase, Porphyromonas-type [PF04371] (62-150)
  IPR007466 Peptidyl-arginine deiminase, Porphyromonas-type [PTHR31377] (58-157)

Secondary structure (DSSP, 8-state):
-PPPPPPPPP--S---GGGEEE-SSSEEEE-S-TTS-HHHHHHHHT-SEEEEPPSSHHHHHHHHHT-B-TTSPBPP----PPPSS--B--HHHHTTPPP-TTPPP--TTPBP---TT--EEETTEEEEE--S-HHHHHHHHHHHHHH-S--SEEEEE----SS-SSS-TT--------HHHHTTTPPPP--

Organism: Lactuca sativa (NCBI:txid4236)

Radius of gyration: 19.9 Å; Cα contacts (8 Å, |Δi|>4): 240; chains: 1; bounding box: 54×50×51 Å

pLDDT: mean 70.96, std 17.78, range [25.52, 91.38]

Nearest PDB structures (foldseek):
  6nic-assembly2_C  TM=8.791E-01  e=2.640E-14  Medicago truncatula
  2q3u-assembly2_B  TM=9.195E-01  e=3.041E-13  Arabidopsis thaliana
  6nic-assembly1_B  TM=8.814E-01  e=1.236E-13  Medicago truncatula
  6nic-assembly2_D  TM=8.823E-01  e=3.243E-13  Medicago truncatula
  3h7k-assembly1_A  TM=9.062E-01  e=2.708E-12  Arabidopsis thaliana

Foldseek 3Di:
DDDPDPDDDDDPDDDDPVQWDDPVPQEIEGQDPPPDDPVVVCVVVVHDYYQYAYPDPVSNVVSLQPDAGPVRHRDDDFDQDFDPDFDWQAPVNQVVDDDDDPDDRRDGRHTDDGDQVPWDDDDLEIETEDDPRVVSNLQSVQSVLVVDVRRQFYQYAYPPPDDDDPDDRDPRPRPTDGSVVSPVVHDDGDD